Protein AF-A0AAV7JMU6-F1 (afdb_monomer_lite)

pLDDT: mean 72.04, std 20.94, range [24.73, 96.75]

Secondary structure (DSSP, 8-state):
---TT------HHHHHHHHHHHHHHHHHHHHHHHHTSTT--HHHHHHHHHHHHHHHHHH--HHHHHHHHHHHHHHHTT--HHHHHHHHHHH-TTHHHH-TT--HHHHHHHHHHHHHHHTTTS-SSSSSSS----------------------HHHHHHHHHHHHH---------HHHHHHHHHHHHHHHH---------

Organism: NCBI:txid111878

Foldseek 3Di:
DDDPPPPPPQDPVNVVVVVLVVQLVVLVVVLVVQCPDPPDDLQNNVVSLVSSLVSLVVSVDPVSVVVSVVSVVVCVVPRPVLVNLLVLCVQPVCVCVVDVPRDPVSNVVVVVVVCCVVCVVPDPPPPPPDDDDDDDDDDDDDDDDDDDDDDDPPVVVVVVVCVSRDPPPPDDPDVVNVVVVVVVVCCVVPVDPPDPDDD

Radius of gyration: 27.09 Å; chains: 1; bounding box: 57×36×99 Å

Sequence (199 aa):
MIDINLNMEVCELDWQELENICSCLKPIEMGISALCQRDANLLSAEGIFYFMFQKLEMVGSEFSLQLLQNLRQRFNERRQSNLINVMKYLLNPNSIREDPCIKRKEVQKTMKMILSQLYSQYGTEQFDSVILNSQETSEDIGDVEIRSSPILLADQLKRAIQNSTTHVRTPKEDIGFLSLIKEMALFEATGDKSQIFLL

Structure (mmCIF, N/CA/C/O backbone):
data_AF-A0AAV7JMU6-F1
#
_entry.id   AF-A0AAV7JMU6-F1
#
loop_
_atom_site.group_PDB
_atom_site.id
_atom_site.type_symbol
_atom_site.label_atom_id
_atom_site.label_alt_id
_atom_site.label_comp_id
_atom_site.label_asym_id
_atom_site.label_entity_id
_atom_site.label_seq_id
_atom_site.pdbx_PDB_ins_code
_atom_site.Cartn_x
_atom_site.Cartn_y
_atom_site.Cartn_z
_atom_site.occupancy
_atom_site.B_iso_or_equiv
_atom_site.auth_seq_id
_atom_site.auth_comp_id
_atom_site.auth_asym_id
_atom_site.auth_atom_id
_atom_site.pdbx_PDB_model_num
ATOM 1 N N . MET A 1 1 ? -5.170 -12.623 44.911 1.00 46.62 1 MET A N 1
ATOM 2 C CA . MET A 1 1 ? -6.168 -13.483 44.236 1.00 46.62 1 MET A CA 1
ATOM 3 C C . MET A 1 1 ? -6.753 -12.688 43.081 1.00 46.62 1 MET A C 1
ATOM 5 O O . MET A 1 1 ? -6.623 -11.472 43.104 1.00 46.62 1 MET A O 1
ATOM 9 N N . ILE A 1 2 ? -7.316 -13.354 42.075 1.00 56.66 2 ILE A N 1
ATOM 10 C CA . ILE A 1 2 ? -8.170 -12.716 41.064 1.00 56.66 2 ILE A CA 1
ATOM 11 C C . ILE A 1 2 ? -9.594 -13.116 41.440 1.00 56.66 2 ILE A C 1
ATOM 13 O O . ILE A 1 2 ? -9.837 -14.306 41.652 1.00 56.66 2 ILE A O 1
ATOM 17 N N . ASP A 1 3 ? -10.502 -12.154 41.577 1.00 60.12 3 ASP A N 1
ATOM 18 C CA . ASP A 1 3 ? -11.894 -12.442 41.921 1.00 60.12 3 ASP A CA 1
ATOM 19 C C . ASP A 1 3 ? -12.656 -12.945 40.695 1.00 60.12 3 ASP A C 1
ATOM 21 O O . ASP A 1 3 ? -12.947 -12.206 39.759 1.00 60.12 3 ASP A O 1
ATOM 25 N N . ILE A 1 4 ? -12.982 -14.238 40.719 1.00 69.81 4 ILE A N 1
ATOM 26 C CA . ILE A 1 4 ? -13.650 -14.962 39.624 1.00 69.81 4 ILE A CA 1
ATOM 27 C C . ILE A 1 4 ? -15.146 -14.577 39.520 1.00 69.81 4 ILE A C 1
ATOM 29 O O . ILE A 1 4 ? -15.791 -14.875 38.522 1.00 69.81 4 ILE A O 1
ATOM 33 N N . ASN A 1 5 ? -15.683 -13.872 40.525 1.00 61.34 5 ASN A N 1
ATOM 34 C CA . ASN A 1 5 ? -17.088 -13.456 40.629 1.00 61.34 5 ASN A CA 1
ATOM 35 C C . ASN A 1 5 ? -17.331 -11.953 40.360 1.00 61.34 5 ASN A C 1
ATOM 37 O O . ASN A 1 5 ? -18.399 -11.445 40.705 1.00 61.34 5 ASN A O 1
ATOM 41 N N . LEU A 1 6 ? -16.390 -11.219 39.749 1.00 62.38 6 LEU A N 1
ATOM 42 C CA . LEU A 1 6 ? -16.742 -9.921 39.160 1.00 62.38 6 LEU A CA 1
ATOM 43 C C . LEU A 1 6 ? -17.570 -10.151 37.887 1.00 62.38 6 LEU A C 1
ATOM 45 O O . LEU A 1 6 ? -17.023 -10.383 36.809 1.00 62.38 6 LEU A O 1
ATOM 49 N N . ASN A 1 7 ? -18.893 -10.033 38.011 1.00 63.25 7 ASN A N 1
ATOM 50 C CA . ASN A 1 7 ? -19.778 -9.841 36.865 1.00 63.25 7 ASN A CA 1
ATOM 51 C C . ASN A 1 7 ? -19.475 -8.472 36.235 1.00 63.25 7 ASN A C 1
ATOM 53 O O . ASN A 1 7 ? -20.062 -7.461 36.616 1.00 63.25 7 ASN A O 1
ATOM 57 N N . MET A 1 8 ? -18.540 -8.433 35.285 1.00 64.81 8 MET A N 1
ATOM 58 C CA . MET A 1 8 ? -18.380 -7.285 34.396 1.00 64.81 8 MET A CA 1
ATOM 59 C C . MET A 1 8 ? -19.524 -7.302 33.381 1.00 64.81 8 MET A C 1
ATOM 61 O O . MET A 1 8 ? -19.494 -8.053 32.406 1.00 64.81 8 MET A O 1
ATOM 65 N N . GLU A 1 9 ? -20.550 -6.494 33.638 1.00 74.25 9 GLU A N 1
ATOM 66 C CA . GLU A 1 9 ? -21.595 -6.199 32.661 1.00 74.25 9 GLU A CA 1
ATOM 67 C C . GLU A 1 9 ? -20.984 -5.343 31.543 1.00 74.25 9 GLU A C 1
ATOM 69 O O . GLU A 1 9 ? -20.727 -4.156 31.727 1.00 74.25 9 GLU A O 1
ATOM 74 N N . VAL A 1 10 ? -20.693 -5.979 30.403 1.00 72.81 10 VAL A N 1
ATOM 75 C CA . VAL A 1 10 ? -20.119 -5.328 29.216 1.00 72.81 10 VAL A CA 1
ATOM 76 C C . VAL A 1 10 ? -21.142 -4.347 28.647 1.00 72.81 10 VAL A C 1
ATOM 78 O O . VAL A 1 10 ? -22.247 -4.745 28.269 1.00 72.81 10 VAL A O 1
ATOM 81 N N . CYS A 1 11 ? -20.779 -3.071 28.606 1.00 83.50 11 CYS A N 1
ATOM 82 C CA . CYS A 1 11 ? -21.648 -1.971 28.221 1.00 83.50 11 CYS A CA 1
ATOM 83 C C . CYS A 1 11 ? -21.682 -1.790 26.693 1.00 83.50 11 CYS A C 1
ATOM 85 O O . CYS A 1 11 ? -20.773 -2.206 25.977 1.00 83.50 11 CYS A O 1
ATOM 87 N N . GLU A 1 12 ? -22.709 -1.108 26.180 1.00 83.56 12 GLU A N 1
ATOM 88 C CA . GLU A 1 12 ? -22.860 -0.807 24.744 1.00 83.56 12 GLU A CA 1
ATOM 89 C C . GLU A 1 12 ? -21.639 -0.059 24.169 1.00 83.56 12 GLU A C 1
ATOM 91 O O . GLU A 1 12 ? -21.251 -0.268 23.022 1.00 83.56 12 GLU A O 1
ATOM 96 N N . LEU A 1 13 ? -20.989 0.768 24.997 1.00 84.31 13 LEU A N 1
ATOM 97 C CA . LEU A 1 13 ? -19.742 1.467 24.670 1.00 84.31 13 LEU A CA 1
ATOM 98 C C . LEU A 1 13 ? -18.584 0.493 24.395 1.00 84.31 13 LEU A C 1
ATOM 100 O O . LEU A 1 13 ? -17.876 0.658 23.404 1.00 84.31 13 LEU A O 1
ATOM 104 N N . ASP A 1 14 ? -18.431 -0.547 25.218 1.00 85.69 14 ASP A N 1
ATOM 105 C CA . ASP A 1 14 ? -17.370 -1.551 25.074 1.00 85.69 14 ASP A CA 1
ATOM 106 C C . ASP A 1 14 ? -17.578 -2.381 23.793 1.00 85.69 14 ASP A C 1
ATOM 108 O O . ASP A 1 14 ? -16.630 -2.691 23.066 1.00 85.69 14 ASP A O 1
ATOM 112 N N . TRP A 1 15 ? -18.840 -2.700 23.472 1.00 89.19 15 TRP A N 1
ATOM 113 C CA . TRP A 1 15 ? -19.211 -3.350 22.211 1.00 89.19 15 TRP A CA 1
ATOM 114 C C . TRP A 1 15 ? -18.928 -2.460 20.998 1.00 89.19 15 TRP A C 1
ATOM 116 O O . TRP A 1 15 ? -18.419 -2.951 19.987 1.00 89.19 15 TRP A O 1
ATOM 126 N N . GLN A 1 16 ? -19.191 -1.156 21.100 1.00 87.62 16 GLN A N 1
ATOM 127 C CA . GLN A 1 16 ? -18.909 -0.204 20.030 1.00 87.62 16 GLN A CA 1
ATOM 128 C C . GLN A 1 16 ? -17.398 0.017 19.832 1.00 87.62 16 GLN A C 1
ATOM 130 O O . GLN A 1 16 ? -16.942 0.134 18.692 1.00 87.62 16 GLN A O 1
ATOM 135 N N . GLU A 1 17 ? -16.582 0.013 20.891 1.00 87.31 17 GLU A N 1
ATOM 136 C CA . GLU A 1 17 ? -15.117 -0.015 20.756 1.00 87.31 17 GLU A CA 1
ATOM 137 C C . GLU A 1 17 ? -14.630 -1.311 20.089 1.00 87.31 17 GLU A C 1
ATOM 139 O O . GLU A 1 17 ? -13.792 -1.262 19.183 1.00 87.31 17 GLU A O 1
ATOM 144 N N . LEU A 1 18 ? -15.198 -2.467 20.452 1.00 90.00 18 LEU A N 1
ATOM 145 C CA . LEU A 1 18 ? -14.855 -3.749 19.834 1.00 90.00 18 LEU A CA 1
ATOM 146 C C . LEU A 1 18 ? -15.213 -3.792 18.336 1.00 90.00 18 LEU A C 1
ATOM 148 O O . LEU A 1 18 ? -14.402 -4.250 17.528 1.00 90.00 18 LEU A O 1
ATOM 152 N N . GLU A 1 19 ? -16.381 -3.276 17.936 1.00 90.56 19 GLU A N 1
ATOM 153 C CA . GLU A 1 19 ? -16.770 -3.161 16.522 1.00 90.56 19 GLU A CA 1
ATOM 154 C C . GLU A 1 19 ? -15.834 -2.217 15.747 1.00 90.56 19 GLU A C 1
ATOM 156 O O . GLU A 1 19 ? -15.412 -2.536 14.627 1.00 90.56 19 GLU A O 1
ATOM 161 N N . ASN A 1 20 ? -15.430 -1.097 16.355 1.00 89.69 20 ASN A N 1
ATOM 162 C CA . ASN A 1 20 ? -14.431 -0.189 15.789 1.00 89.69 20 ASN A CA 1
ATOM 163 C C . ASN A 1 20 ? -13.076 -0.890 15.578 1.00 89.69 20 ASN A C 1
ATOM 165 O O . ASN A 1 20 ? -12.482 -0.765 14.503 1.00 89.69 20 ASN A O 1
ATOM 169 N N . ILE A 1 21 ? -12.595 -1.666 16.555 1.00 93.00 21 ILE A N 1
ATOM 170 C CA . ILE A 1 21 ? -11.344 -2.436 16.448 1.00 93.00 21 ILE A CA 1
ATOM 171 C C . ILE A 1 21 ? -11.449 -3.491 15.336 1.00 93.00 21 ILE A C 1
ATOM 173 O O . ILE A 1 21 ? -10.574 -3.553 14.468 1.00 93.00 21 ILE A O 1
ATOM 177 N N . CYS A 1 22 ? -12.533 -4.271 15.289 1.00 93.50 22 CYS A N 1
ATOM 178 C CA . CYS A 1 22 ? -12.791 -5.238 14.216 1.00 93.50 22 CYS A CA 1
ATOM 179 C C . CYS A 1 22 ? -12.802 -4.575 12.826 1.00 93.50 22 CYS A C 1
ATOM 181 O O . CYS A 1 22 ? -12.182 -5.084 11.886 1.00 93.50 22 CYS A O 1
ATOM 183 N N . SER A 1 23 ? -13.430 -3.403 12.711 1.00 92.81 23 SER A N 1
ATOM 184 C CA . SER A 1 23 ? -13.483 -2.605 11.479 1.00 92.81 23 SER A CA 1
ATOM 185 C C . SER A 1 23 ? -12.107 -2.086 11.043 1.00 92.81 23 SER A C 1
ATOM 187 O O . SER A 1 23 ? -11.824 -2.031 9.846 1.00 92.81 23 SER A O 1
ATOM 189 N N . CYS A 1 24 ? -11.215 -1.771 11.990 1.00 94.38 24 CYS A N 1
ATOM 190 C CA . CYS A 1 24 ? -9.824 -1.397 11.709 1.00 94.38 24 CYS A CA 1
ATOM 191 C C . CYS A 1 24 ? -8.959 -2.588 11.275 1.00 94.38 24 CYS A C 1
ATOM 193 O O . CYS A 1 24 ? -8.096 -2.448 10.407 1.00 94.38 24 CYS A O 1
ATOM 195 N N . LEU A 1 25 ? -9.174 -3.764 11.870 1.00 94.81 25 LEU A N 1
ATOM 196 C CA . LEU A 1 25 ? -8.372 -4.957 11.594 1.00 94.81 25 LEU A CA 1
ATOM 197 C C . LEU A 1 25 ? -8.726 -5.613 10.251 1.00 94.81 25 LEU A C 1
ATOM 199 O O . LEU A 1 25 ? -7.830 -6.126 9.581 1.00 94.81 25 LEU A O 1
ATOM 203 N N . LYS A 1 26 ? -9.987 -5.549 9.799 1.00 94.50 26 LYS A N 1
ATOM 204 C CA . LYS A 1 26 ? -10.418 -6.173 8.534 1.00 94.50 26 LYS A CA 1
ATOM 205 C C . LYS A 1 26 ? -9.638 -5.718 7.278 1.00 94.50 26 LYS A C 1
ATOM 207 O O . LYS A 1 26 ? -9.198 -6.591 6.527 1.00 94.50 26 LYS A O 1
ATOM 212 N N . PRO A 1 27 ? -9.396 -4.415 7.009 1.00 94.50 27 PRO A N 1
ATOM 213 C CA . PRO A 1 27 ? -8.568 -4.009 5.869 1.00 94.50 27 PRO A CA 1
ATOM 214 C C . PRO A 1 27 ? -7.095 -4.416 6.020 1.00 94.50 27 PRO A C 1
ATOM 216 O O . PRO A 1 27 ? -6.431 -4.638 5.008 1.00 94.50 27 PRO A O 1
ATOM 219 N N . ILE A 1 28 ? -6.590 -4.556 7.251 1.00 94.81 28 ILE A N 1
ATOM 220 C CA . ILE A 1 28 ? -5.214 -4.995 7.530 1.00 94.81 28 ILE A CA 1
ATOM 221 C C . ILE A 1 28 ? -5.062 -6.498 7.261 1.00 94.81 28 ILE A C 1
ATOM 223 O O . ILE A 1 28 ? -4.121 -6.896 6.583 1.00 94.81 28 ILE A O 1
ATOM 227 N N . GLU A 1 29 ? -6.011 -7.327 7.704 1.00 96.25 29 GLU A N 1
ATOM 228 C CA . GLU A 1 29 ? -6.091 -8.757 7.368 1.00 96.25 29 GLU A CA 1
ATOM 229 C C . GLU A 1 29 ? -6.085 -8.968 5.846 1.00 96.25 29 GLU A C 1
ATOM 231 O O . GLU A 1 29 ? -5.298 -9.764 5.328 1.00 96.25 29 GLU A O 1
ATOM 236 N N . MET A 1 30 ? -6.912 -8.211 5.114 1.00 94.56 30 MET A N 1
ATOM 237 C CA . MET A 1 30 ? -6.964 -8.259 3.649 1.00 94.56 30 MET A CA 1
ATOM 238 C C . MET A 1 30 ? -5.649 -7.804 3.003 1.00 94.56 30 MET A C 1
ATOM 240 O O . MET A 1 30 ? -5.174 -8.445 2.067 1.00 94.56 30 MET A O 1
ATOM 244 N N . GLY A 1 31 ? -5.042 -6.723 3.503 1.00 95.38 31 GLY A N 1
ATOM 245 C CA . GLY A 1 31 ? -3.779 -6.202 2.983 1.00 95.38 31 GLY A CA 1
ATOM 246 C C . GLY A 1 31 ? -2.600 -7.146 3.221 1.00 95.38 31 GLY A C 1
ATOM 247 O O . GLY A 1 31 ? -1.846 -7.424 2.293 1.00 95.38 31 GLY A O 1
ATOM 248 N N . ILE A 1 32 ? -2.477 -7.720 4.421 1.00 95.38 32 ILE A N 1
ATOM 249 C CA . ILE A 1 32 ? -1.477 -8.754 4.728 1.00 95.38 32 ILE A CA 1
ATOM 250 C C . ILE A 1 32 ? -1.710 -9.988 3.848 1.00 95.38 32 ILE A C 1
ATOM 252 O O . ILE A 1 32 ? -0.771 -10.477 3.225 1.00 95.38 32 ILE A O 1
ATOM 256 N N . SER A 1 33 ? -2.960 -10.443 3.715 1.00 95.69 33 SER A N 1
ATOM 257 C CA . SER A 1 33 ? -3.308 -11.586 2.858 1.00 95.69 33 SER A CA 1
ATOM 258 C C . SER A 1 33 ? -2.922 -11.364 1.394 1.00 95.69 33 SER A C 1
ATOM 260 O O . SER A 1 33 ? -2.503 -12.311 0.735 1.00 95.69 33 SER A O 1
ATOM 262 N N . ALA A 1 34 ? -3.025 -10.131 0.886 1.00 94.81 34 ALA A N 1
ATOM 263 C CA . ALA A 1 34 ? -2.581 -9.763 -0.457 1.00 94.81 34 ALA A CA 1
ATOM 264 C C . ALA A 1 34 ? -1.047 -9.645 -0.569 1.00 94.81 34 ALA A C 1
ATOM 266 O O . ALA A 1 34 ? -0.474 -10.105 -1.553 1.00 94.81 34 ALA A O 1
ATOM 267 N N . LEU A 1 35 ? -0.365 -9.095 0.443 1.00 94.56 35 LEU A N 1
ATOM 268 C CA . LEU A 1 35 ? 1.105 -9.015 0.501 1.00 94.56 35 LEU A CA 1
ATOM 269 C C . LEU A 1 35 ? 1.778 -10.395 0.607 1.00 94.56 35 LEU A C 1
ATOM 271 O O . LEU A 1 35 ? 2.912 -10.554 0.165 1.00 94.56 35 LEU A O 1
ATOM 275 N N . CYS A 1 36 ? 1.089 -11.390 1.170 1.00 94.88 36 CYS A N 1
ATOM 276 C CA . CYS A 1 36 ? 1.557 -12.774 1.263 1.00 94.88 36 CYS A CA 1
ATOM 277 C C . CYS A 1 36 ? 1.285 -13.621 0.002 1.00 94.88 36 CYS A C 1
ATOM 279 O O . CYS A 1 36 ? 1.617 -14.808 -0.008 1.00 94.88 36 CYS A O 1
ATOM 281 N N . GLN A 1 37 ? 0.692 -13.060 -1.058 1.00 94.44 37 GLN A N 1
ATOM 282 C CA . GLN A 1 37 ? 0.495 -13.780 -2.322 1.00 94.44 37 GLN A CA 1
ATOM 283 C C . GLN A 1 37 ? 1.812 -13.923 -3.091 1.00 94.44 37 GLN A C 1
ATOM 285 O O . GLN A 1 37 ? 2.652 -13.027 -3.091 1.00 94.44 37 GLN A O 1
ATOM 290 N N . ARG A 1 38 ? 1.969 -15.042 -3.809 1.00 92.69 38 ARG A N 1
ATOM 291 C CA . ARG A 1 38 ? 3.169 -15.343 -4.612 1.00 92.69 38 ARG A CA 1
ATOM 292 C C . ARG A 1 38 ? 3.491 -14.261 -5.650 1.00 92.69 38 ARG A C 1
ATOM 294 O O . ARG A 1 38 ? 4.662 -14.032 -5.937 1.00 92.69 38 ARG A O 1
ATOM 301 N N . ASP A 1 39 ? 2.460 -13.613 -6.182 1.00 89.81 39 ASP A N 1
ATOM 302 C CA . ASP A 1 39 ? 2.566 -12.642 -7.274 1.00 89.81 39 ASP A CA 1
ATOM 303 C C . ASP A 1 39 ? 2.689 -11.187 -6.768 1.00 89.81 39 ASP A C 1
ATOM 305 O O . ASP A 1 39 ? 2.743 -10.240 -7.560 1.00 89.81 39 ASP A O 1
ATOM 309 N N . ALA A 1 40 ? 2.761 -10.994 -5.442 1.00 89.88 40 ALA A N 1
ATOM 310 C CA . ALA A 1 40 ? 2.948 -9.691 -4.819 1.00 89.88 40 ALA A CA 1
ATOM 311 C C . ALA A 1 40 ? 4.351 -9.136 -5.122 1.00 89.88 40 ALA A C 1
ATOM 313 O O . ALA A 1 40 ? 5.370 -9.614 -4.626 1.00 89.88 40 ALA A O 1
ATOM 314 N N . ASN A 1 41 ? 4.394 -8.078 -5.927 1.00 90.81 41 ASN A N 1
ATOM 315 C CA . ASN A 1 41 ? 5.601 -7.332 -6.268 1.00 90.81 41 ASN A CA 1
ATOM 316 C C . ASN A 1 41 ? 5.626 -5.958 -5.572 1.00 90.81 41 ASN A C 1
ATOM 318 O O . ASN A 1 41 ? 4.671 -5.551 -4.908 1.00 90.81 41 ASN A O 1
ATOM 322 N N . LEU A 1 42 ? 6.724 -5.214 -5.732 1.00 89.94 42 LEU A N 1
ATOM 323 C CA . LEU A 1 42 ? 6.935 -3.936 -5.044 1.00 89.94 42 LEU A CA 1
ATOM 324 C C . LEU A 1 42 ? 5.901 -2.849 -5.416 1.00 89.94 42 LEU A C 1
ATOM 326 O O . LEU A 1 42 ? 5.570 -2.020 -4.570 1.00 89.94 42 LEU A O 1
ATOM 330 N N . LEU A 1 43 ? 5.360 -2.864 -6.641 1.00 88.88 43 LEU A N 1
ATOM 331 C CA . LEU A 1 43 ? 4.330 -1.913 -7.080 1.00 88.88 43 LEU A CA 1
ATOM 332 C C . LEU A 1 43 ? 2.942 -2.300 -6.553 1.00 88.88 43 LEU A C 1
ATOM 334 O O . LEU A 1 43 ? 2.225 -1.444 -6.036 1.00 88.88 43 LEU A O 1
ATOM 338 N N . SER A 1 44 ? 2.576 -3.586 -6.606 1.00 91.50 44 SER A N 1
ATOM 339 C CA . SER A 1 44 ? 1.318 -4.051 -6.004 1.00 91.50 44 SER A CA 1
ATOM 340 C C . SER A 1 44 ? 1.323 -3.866 -4.485 1.00 91.50 44 SER A C 1
ATOM 342 O O . SER A 1 44 ? 0.310 -3.463 -3.922 1.00 91.50 44 SER A O 1
ATOM 344 N N . ALA A 1 45 ? 2.467 -4.076 -3.825 1.00 92.94 45 ALA A N 1
ATOM 345 C CA . ALA A 1 45 ? 2.637 -3.787 -2.405 1.00 92.94 45 ALA A CA 1
ATOM 346 C C . ALA A 1 45 ? 2.388 -2.303 -2.091 1.00 92.94 45 ALA A C 1
ATOM 348 O O . ALA A 1 45 ? 1.674 -2.002 -1.136 1.00 92.94 45 ALA A O 1
ATOM 349 N N . GLU A 1 46 ? 2.902 -1.376 -2.911 1.00 91.69 46 GLU A N 1
ATOM 350 C CA . GLU A 1 46 ? 2.627 0.058 -2.752 1.00 91.69 46 GLU A CA 1
ATOM 351 C C . GLU A 1 46 ? 1.114 0.353 -2.811 1.00 91.69 46 GLU A C 1
ATOM 353 O O . GLU A 1 46 ? 0.579 1.016 -1.920 1.00 91.69 46 GLU A O 1
ATOM 358 N N . GLY A 1 47 ? 0.405 -0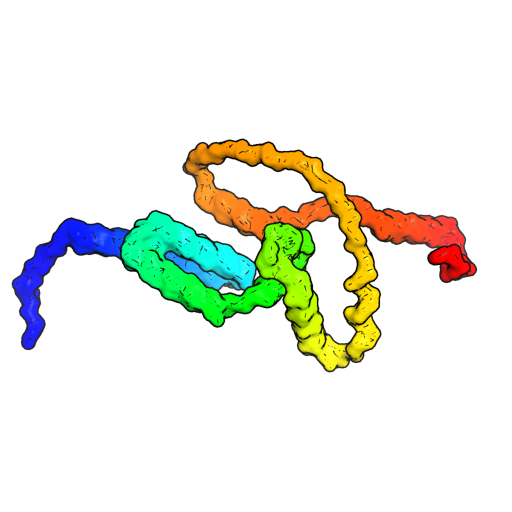.216 -3.793 1.00 91.62 47 GLY A N 1
ATOM 359 C CA . GLY A 1 47 ? -1.055 -0.105 -3.907 1.00 91.62 47 GLY A CA 1
ATOM 360 C C . GLY A 1 47 ? -1.820 -0.706 -2.718 1.00 91.62 47 GLY A C 1
ATOM 361 O O . GLY A 1 47 ? -2.786 -0.108 -2.245 1.00 91.62 47 GLY A O 1
ATOM 362 N N . ILE A 1 48 ? -1.369 -1.846 -2.185 1.00 95.12 48 ILE A N 1
ATOM 363 C CA . ILE A 1 48 ? -1.975 -2.494 -1.010 1.00 95.12 48 ILE A CA 1
ATOM 364 C C . ILE A 1 48 ? -1.799 -1.636 0.255 1.00 95.12 48 ILE A C 1
ATOM 366 O O . ILE A 1 48 ? -2.741 -1.502 1.039 1.00 95.12 48 ILE A O 1
ATOM 370 N N . PHE A 1 49 ? -0.639 -0.995 0.445 1.00 95.19 49 PHE A N 1
ATOM 371 C CA . PHE A 1 49 ? -0.449 -0.040 1.542 1.00 95.19 49 PHE A CA 1
ATOM 372 C C . PHE A 1 49 ? -1.348 1.192 1.393 1.00 95.19 49 PHE A C 1
ATOM 374 O O . PHE A 1 49 ? -2.002 1.570 2.365 1.00 95.19 49 PHE A O 1
ATOM 381 N N . TYR A 1 50 ? -1.474 1.768 0.190 1.00 94.31 50 TYR A N 1
ATOM 382 C CA . TYR A 1 50 ? -2.419 2.866 -0.048 1.00 94.31 50 TYR A CA 1
ATOM 383 C C . TYR A 1 50 ? -3.878 2.467 0.224 1.00 94.31 50 TYR A C 1
ATOM 385 O O . TYR A 1 50 ? -4.597 3.239 0.858 1.00 94.31 50 TYR A O 1
ATOM 393 N N . PHE A 1 51 ? -4.302 1.256 -0.157 1.00 95.12 51 PHE A N 1
ATOM 394 C CA . PHE A 1 51 ? -5.623 0.716 0.190 1.00 95.12 51 PHE A CA 1
ATOM 395 C C . PHE A 1 51 ? -5.830 0.623 1.711 1.00 95.12 51 PHE A C 1
ATOM 397 O O . PHE A 1 51 ? -6.844 1.107 2.218 1.00 95.12 51 PHE A O 1
ATOM 404 N N . MET A 1 52 ? -4.870 0.055 2.454 1.00 96.00 52 MET A N 1
ATOM 405 C CA . MET A 1 52 ? -4.953 -0.025 3.920 1.00 96.00 52 MET A CA 1
ATOM 406 C C . MET A 1 52 ? -5.030 1.365 4.561 1.00 96.00 52 MET A C 1
ATOM 408 O O . MET A 1 52 ? -5.843 1.568 5.462 1.00 96.00 52 MET A O 1
ATOM 412 N N . PHE A 1 53 ? -4.246 2.335 4.073 1.00 95.94 53 PHE A N 1
ATOM 413 C CA . PHE A 1 53 ? -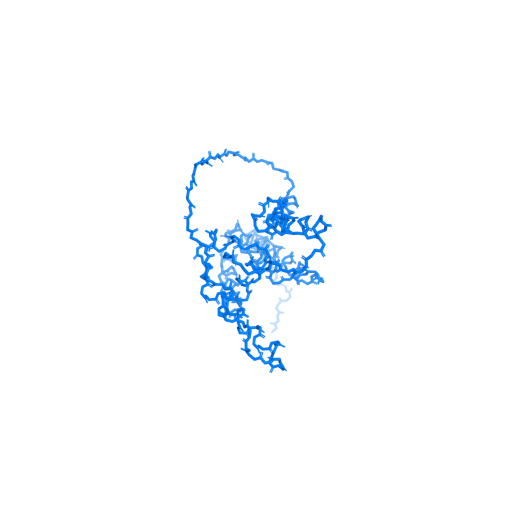4.311 3.712 4.562 1.00 95.94 53 PHE A CA 1
ATOM 414 C C . PHE A 1 53 ? -5.696 4.319 4.351 1.00 95.94 53 PHE A C 1
ATOM 416 O O . PHE A 1 53 ? -6.299 4.783 5.313 1.00 95.94 53 PHE A O 1
ATOM 423 N N . GLN A 1 54 ? -6.231 4.238 3.129 1.00 95.56 54 GLN A N 1
ATOM 424 C CA . GLN A 1 54 ? -7.551 4.777 2.801 1.00 95.56 54 GLN A CA 1
ATOM 425 C C . GLN A 1 54 ? -8.662 4.147 3.651 1.00 95.56 54 GLN A C 1
ATOM 427 O O . GLN A 1 54 ? -9.604 4.833 4.034 1.00 95.56 54 GLN A O 1
ATOM 432 N N . LYS A 1 55 ? -8.570 2.849 3.971 1.00 94.44 55 LYS A N 1
ATOM 433 C CA . LYS A 1 55 ? -9.586 2.169 4.788 1.00 94.44 55 LYS A CA 1
ATOM 434 C C . LYS A 1 55 ? -9.497 2.493 6.275 1.00 94.44 55 LYS A C 1
ATOM 436 O O . LYS A 1 55 ? -10.543 2.683 6.882 1.00 94.44 55 LYS A O 1
ATOM 441 N N . LEU A 1 56 ? -8.301 2.642 6.845 1.00 94.50 56 LEU A N 1
ATOM 442 C CA . LEU A 1 56 ? -8.156 3.140 8.219 1.00 94.50 56 LEU A CA 1
ATOM 443 C C . LEU A 1 56 ? -8.605 4.608 8.340 1.00 94.50 56 LEU A C 1
ATOM 445 O O . LEU A 1 56 ? -9.243 4.977 9.322 1.00 94.50 56 LEU A O 1
ATOM 449 N N . GLU A 1 57 ? -8.339 5.420 7.316 1.00 94.56 57 GLU A N 1
ATOM 450 C CA . GLU A 1 57 ? -8.776 6.819 7.212 1.00 94.56 57 GLU A CA 1
ATOM 451 C C . GLU A 1 57 ? -10.310 6.934 7.094 1.00 94.56 57 GLU A C 1
ATOM 453 O O . GLU A 1 57 ? -10.910 7.782 7.745 1.00 94.56 57 GLU A O 1
ATOM 458 N N . MET A 1 58 ? -10.964 6.020 6.361 1.00 93.62 58 MET A N 1
ATOM 459 C CA . MET A 1 58 ? -12.432 5.930 6.271 1.00 93.62 58 MET A CA 1
ATOM 460 C C . MET A 1 58 ? -13.134 5.490 7.567 1.00 93.62 58 MET A C 1
ATOM 462 O O . MET A 1 58 ? -14.309 5.809 7.725 1.00 93.62 58 MET A O 1
ATOM 466 N N . VAL A 1 59 ? -12.475 4.738 8.461 1.00 92.00 59 VAL A N 1
ATOM 467 C CA . VAL A 1 59 ? -13.076 4.333 9.753 1.00 92.00 59 VAL A CA 1
ATOM 468 C C . VAL A 1 59 ? -13.110 5.507 10.740 1.00 92.00 59 VAL A C 1
ATOM 470 O O . VAL A 1 59 ? -14.053 5.619 11.514 1.00 92.00 59 VAL A O 1
ATOM 473 N N . GLY A 1 60 ? -12.115 6.400 10.694 1.00 90.00 60 GLY A N 1
ATOM 474 C CA . GLY A 1 60 ? -12.109 7.671 11.429 1.00 90.00 60 GLY A CA 1
ATOM 475 C C . GLY A 1 60 ? -12.115 7.599 12.965 1.00 90.00 60 GLY A C 1
ATOM 476 O O . GLY A 1 60 ? -12.205 8.646 13.602 1.00 90.00 60 GLY A O 1
ATOM 477 N N . SER A 1 61 ? -12.020 6.412 13.573 1.00 91.38 61 SER A N 1
ATOM 478 C CA . SER A 1 61 ? -11.937 6.259 15.031 1.00 91.38 61 SER A CA 1
ATOM 479 C C . SER A 1 61 ? -10.541 6.625 15.540 1.00 91.38 61 SER A C 1
ATOM 481 O O . SER A 1 61 ? -9.563 6.567 14.793 1.00 91.38 61 SER A O 1
ATOM 483 N N . GLU A 1 62 ? -10.404 6.977 16.823 1.00 91.88 62 GLU A N 1
ATOM 484 C CA . GLU A 1 62 ? -9.087 7.333 17.374 1.00 91.88 62 GLU A CA 1
ATOM 485 C C . GLU A 1 62 ? -8.070 6.195 17.173 1.00 91.88 62 GLU A C 1
ATOM 487 O O . GLU A 1 62 ? -6.958 6.428 16.697 1.00 91.88 62 GLU A O 1
ATOM 492 N N . PHE A 1 63 ? -8.486 4.950 17.423 1.00 90.81 63 PHE A N 1
ATOM 493 C CA . PHE A 1 63 ? -7.670 3.766 17.162 1.00 90.81 63 PHE A CA 1
ATOM 494 C C . PHE A 1 63 ? -7.288 3.628 15.678 1.00 90.81 63 PHE A C 1
ATOM 496 O O . PHE A 1 63 ? -6.125 3.347 15.378 1.00 90.81 63 PHE A O 1
ATOM 503 N N . SER A 1 64 ? -8.212 3.874 14.736 1.00 94.56 64 SER A N 1
ATOM 504 C CA . SER A 1 64 ? -7.906 3.788 13.300 1.00 94.56 64 SER A CA 1
ATOM 505 C C . SER A 1 64 ? -6.893 4.848 12.867 1.00 94.56 64 SER A C 1
ATOM 507 O O . SER A 1 64 ? -5.988 4.542 12.089 1.00 94.56 64 SER A O 1
ATOM 509 N N . LEU A 1 65 ? -6.992 6.065 13.410 1.00 95.25 65 LEU A N 1
ATOM 510 C CA . LEU A 1 65 ? -6.108 7.190 13.105 1.00 95.25 65 LEU A CA 1
ATOM 511 C C . LEU A 1 65 ? -4.716 7.023 13.735 1.00 95.25 65 LEU A C 1
ATOM 513 O O . LEU A 1 65 ? -3.711 7.215 13.046 1.00 95.25 65 LEU A O 1
ATOM 517 N N . GLN A 1 66 ? -4.630 6.583 14.996 1.00 95.44 66 GLN A N 1
ATOM 518 C CA . GLN A 1 66 ? -3.353 6.239 15.634 1.00 95.44 66 GLN A CA 1
ATOM 519 C C . GLN A 1 66 ? -2.643 5.097 14.880 1.00 95.44 66 GLN A C 1
ATOM 521 O O . GLN A 1 66 ? -1.436 5.169 14.614 1.00 95.44 66 GLN A O 1
ATOM 526 N N . LEU A 1 67 ? -3.385 4.057 14.482 1.00 94.81 67 LEU A N 1
ATOM 527 C CA . LEU A 1 67 ? -2.864 2.916 13.726 1.00 94.81 67 LEU A CA 1
ATOM 528 C C . LEU A 1 67 ? -2.428 3.321 12.309 1.00 94.81 67 LEU A C 1
ATOM 530 O O . LEU A 1 67 ? -1.344 2.937 11.866 1.00 94.81 67 LEU A O 1
ATOM 534 N N . LEU A 1 68 ? -3.213 4.164 11.630 1.00 96.12 68 LEU A N 1
ATOM 535 C CA . LEU A 1 68 ? -2.884 4.774 10.339 1.00 96.12 68 LEU A CA 1
ATOM 536 C C . LEU A 1 68 ? -1.580 5.573 10.401 1.00 96.12 68 LEU A C 1
ATOM 538 O O . LEU A 1 68 ? -0.717 5.392 9.542 1.00 96.12 68 LEU A O 1
ATOM 542 N N . GLN A 1 69 ? -1.418 6.440 11.403 1.00 96.75 69 GLN A N 1
ATOM 543 C CA . GLN A 1 69 ? -0.221 7.266 11.568 1.00 96.75 69 GLN A CA 1
ATOM 544 C C . GLN A 1 69 ? 1.029 6.395 11.754 1.00 96.75 69 GLN A C 1
ATOM 546 O O . GLN A 1 69 ? 2.013 6.561 11.027 1.00 96.75 69 GLN A O 1
ATOM 551 N N . ASN A 1 70 ? 0.964 5.419 12.664 1.00 96.00 70 ASN A N 1
ATOM 552 C CA . ASN A 1 70 ? 2.058 4.482 12.916 1.00 96.00 70 ASN A CA 1
ATOM 553 C C . ASN A 1 70 ? 2.396 3.646 11.671 1.00 96.00 70 ASN A C 1
ATOM 555 O O . ASN A 1 70 ? 3.567 3.537 11.301 1.00 96.00 70 ASN A O 1
ATOM 559 N N . LEU A 1 71 ? 1.393 3.095 10.979 1.00 95.12 71 LEU A N 1
ATOM 560 C CA . LEU A 1 71 ? 1.601 2.290 9.773 1.00 95.12 71 LEU A CA 1
ATOM 561 C C . LEU A 1 71 ? 2.186 3.131 8.626 1.00 95.12 71 LEU A C 1
ATOM 563 O O . LEU A 1 71 ? 3.116 2.684 7.956 1.00 95.12 71 LEU A O 1
ATOM 567 N N . ARG A 1 72 ? 1.701 4.366 8.429 1.00 95.62 72 ARG A N 1
ATOM 568 C CA . ARG A 1 72 ? 2.181 5.295 7.390 1.00 95.62 72 ARG A CA 1
ATOM 569 C C . ARG A 1 72 ? 3.620 5.747 7.655 1.00 95.62 72 ARG A C 1
ATOM 571 O O . ARG A 1 72 ? 4.419 5.780 6.719 1.00 95.62 72 ARG A O 1
ATOM 578 N N . GLN A 1 73 ? 3.990 6.005 8.913 1.00 96.19 73 GLN A N 1
ATOM 579 C CA . GLN A 1 73 ? 5.387 6.231 9.303 1.00 96.19 73 GLN A CA 1
ATOM 580 C C . GLN A 1 73 ? 6.248 4.993 9.002 1.00 96.19 73 GLN A C 1
ATOM 582 O O . GLN A 1 73 ? 7.229 5.087 8.265 1.00 96.19 73 GLN A O 1
ATOM 587 N N . ARG A 1 74 ? 5.856 3.818 9.512 1.00 95.69 74 ARG A N 1
ATOM 588 C CA . ARG A 1 74 ? 6.593 2.551 9.352 1.00 95.69 74 ARG A CA 1
ATOM 589 C C . ARG A 1 74 ? 6.716 2.067 7.904 1.00 95.69 74 ARG A C 1
ATOM 591 O O . ARG A 1 74 ? 7.622 1.285 7.606 1.00 95.69 74 ARG A O 1
ATOM 598 N N . PHE A 1 75 ? 5.821 2.512 7.028 1.00 94.25 75 PHE A N 1
ATOM 599 C CA . PHE A 1 75 ? 5.903 2.355 5.581 1.00 94.25 75 PHE A CA 1
ATOM 600 C C . PHE A 1 75 ? 6.925 3.326 4.982 1.00 94.25 75 PHE A C 1
ATOM 602 O O . PHE A 1 75 ? 7.870 2.878 4.338 1.00 94.25 75 PHE A O 1
ATOM 609 N N . ASN A 1 76 ? 6.810 4.630 5.256 1.00 91.81 76 ASN A N 1
ATOM 610 C CA . ASN A 1 76 ? 7.738 5.647 4.745 1.00 91.81 76 ASN A CA 1
ATOM 611 C C . ASN A 1 76 ? 9.199 5.400 5.169 1.00 91.81 76 ASN A C 1
ATOM 613 O O . ASN A 1 76 ? 10.096 5.578 4.353 1.00 91.81 76 ASN A O 1
ATOM 617 N N . GLU A 1 77 ? 9.438 4.917 6.393 1.00 93.31 77 GLU A N 1
ATOM 618 C CA . GLU A 1 77 ? 10.766 4.506 6.888 1.00 93.31 77 GLU A CA 1
ATOM 619 C C . GLU A 1 77 ? 11.416 3.378 6.064 1.00 93.31 77 GLU A C 1
ATOM 621 O O . GLU A 1 77 ? 12.640 3.276 6.017 1.00 93.31 77 GLU A O 1
ATOM 626 N N . ARG A 1 78 ? 10.612 2.503 5.442 1.00 92.12 78 ARG A N 1
ATOM 627 C CA . ARG A 1 78 ? 11.080 1.304 4.719 1.00 92.12 78 ARG A CA 1
ATOM 628 C C . ARG A 1 78 ? 10.902 1.391 3.200 1.00 92.12 78 ARG A C 1
ATOM 630 O O . ARG A 1 78 ? 11.452 0.568 2.470 1.00 92.12 78 ARG A O 1
ATOM 637 N N . ARG A 1 79 ? 10.130 2.364 2.711 1.00 90.38 79 ARG A N 1
ATOM 638 C CA . ARG A 1 79 ? 9.781 2.534 1.298 1.00 90.38 79 ARG A CA 1
ATOM 639 C C . ARG A 1 79 ? 11.005 2.950 0.483 1.00 90.38 79 ARG A C 1
ATOM 641 O O . ARG A 1 79 ? 11.430 4.102 0.516 1.00 90.38 79 ARG A O 1
ATOM 648 N N . GLN A 1 80 ? 11.518 2.030 -0.333 1.00 87.62 80 GLN A N 1
ATOM 649 C CA . GLN A 1 80 ? 12.576 2.302 -1.311 1.00 87.62 80 GLN A CA 1
ATOM 650 C C . GLN A 1 80 ? 12.030 3.097 -2.512 1.00 87.62 80 GLN A C 1
ATOM 652 O O . GLN A 1 80 ? 11.918 2.582 -3.624 1.00 87.62 80 GLN A O 1
ATOM 657 N N . SER A 1 81 ? 11.686 4.368 -2.283 1.00 85.31 81 SER A N 1
ATOM 658 C CA . SER A 1 81 ? 11.098 5.288 -3.269 1.00 85.31 81 SER A CA 1
ATOM 659 C C . SER A 1 81 ? 11.855 5.310 -4.599 1.00 85.31 81 SER A C 1
ATOM 661 O O . SER A 1 81 ? 11.239 5.233 -5.655 1.00 85.31 81 SER A O 1
ATOM 663 N N . ASN A 1 82 ? 13.188 5.329 -4.558 1.00 86.69 82 ASN A N 1
ATOM 664 C CA . ASN A 1 82 ? 14.039 5.306 -5.748 1.00 86.69 82 ASN A CA 1
ATOM 665 C C . ASN A 1 82 ? 13.834 4.047 -6.611 1.00 86.69 82 ASN A C 1
ATOM 667 O O . ASN A 1 82 ? 13.758 4.153 -7.833 1.00 86.69 82 ASN A O 1
ATOM 671 N N . LEU A 1 83 ? 13.715 2.866 -5.993 1.00 87.38 83 LEU A N 1
ATOM 672 C CA . LEU A 1 83 ? 13.502 1.604 -6.711 1.00 87.38 83 LEU A CA 1
ATOM 673 C C . LEU A 1 83 ? 12.074 1.516 -7.263 1.00 87.38 83 LEU A C 1
ATOM 675 O O . LEU A 1 83 ? 11.888 1.140 -8.417 1.00 87.38 83 LEU A O 1
ATOM 679 N N . ILE A 1 84 ? 11.080 1.943 -6.477 1.00 88.56 84 ILE A N 1
ATOM 680 C CA . ILE A 1 84 ? 9.682 2.064 -6.919 1.00 88.56 84 ILE A CA 1
ATOM 681 C C . ILE A 1 84 ? 9.584 2.982 -8.142 1.00 88.56 84 ILE A C 1
ATOM 683 O O . ILE A 1 84 ? 8.969 2.616 -9.138 1.00 88.56 84 ILE A O 1
ATOM 687 N N . ASN A 1 85 ? 10.232 4.145 -8.097 1.00 87.38 85 ASN A N 1
ATOM 688 C CA . ASN A 1 85 ? 10.231 5.118 -9.186 1.00 87.38 85 ASN A CA 1
ATOM 689 C C . ASN A 1 85 ? 10.893 4.564 -10.464 1.00 87.38 85 ASN A C 1
ATOM 691 O O . ASN A 1 85 ? 10.406 4.833 -11.562 1.00 87.38 85 ASN A O 1
ATOM 695 N N . VAL A 1 86 ? 11.954 3.753 -10.340 1.00 88.44 86 VAL A N 1
ATOM 696 C CA . VAL A 1 86 ? 12.531 3.003 -11.473 1.00 88.44 86 VAL A CA 1
ATOM 697 C C . VAL A 1 86 ? 11.537 1.969 -12.008 1.00 88.44 86 VAL A C 1
ATOM 699 O O . VAL A 1 86 ? 11.317 1.925 -13.214 1.00 88.44 86 VAL A O 1
ATOM 702 N N . MET A 1 87 ? 10.887 1.180 -11.148 1.00 87.44 87 MET A N 1
ATOM 703 C CA . MET A 1 87 ? 9.900 0.183 -11.586 1.00 87.44 87 MET A CA 1
ATOM 704 C C . MET A 1 87 ? 8.676 0.817 -12.268 1.00 87.44 87 MET A C 1
ATOM 706 O O . MET A 1 87 ? 8.225 0.292 -13.283 1.00 87.44 87 MET A O 1
ATOM 710 N N . LYS A 1 88 ? 8.180 1.964 -11.781 1.00 87.19 88 LYS A N 1
ATOM 711 C CA . LYS A 1 88 ? 7.111 2.733 -12.445 1.00 87.19 88 LYS A CA 1
ATOM 712 C C . LYS A 1 88 ? 7.537 3.211 -13.833 1.00 87.19 88 LYS A C 1
ATOM 714 O O . LYS A 1 88 ? 6.816 2.969 -14.793 1.00 87.19 88 LYS A O 1
ATOM 719 N N . TYR A 1 89 ? 8.729 3.799 -13.955 1.00 86.25 89 TYR A N 1
ATOM 720 C CA . TYR A 1 89 ? 9.266 4.259 -15.241 1.00 86.25 89 TYR A CA 1
ATOM 721 C C . TYR A 1 89 ? 9.486 3.119 -16.251 1.00 86.25 89 TYR A C 1
ATOM 723 O O . TYR A 1 89 ? 9.227 3.296 -17.438 1.00 86.25 89 TYR A O 1
ATOM 731 N N . LEU A 1 90 ? 9.933 1.944 -15.793 1.00 85.88 90 LEU A N 1
ATOM 732 C CA . LEU A 1 90 ? 10.085 0.758 -16.645 1.00 85.88 90 LEU A CA 1
ATOM 733 C C . LEU A 1 90 ? 8.737 0.184 -17.115 1.00 85.88 90 LEU A C 1
ATOM 735 O O . LEU A 1 90 ? 8.681 -0.411 -18.187 1.00 85.88 90 LEU A O 1
ATOM 739 N N . LEU A 1 91 ? 7.665 0.360 -16.333 1.00 85.50 91 LEU A N 1
ATOM 740 C CA . LEU A 1 91 ? 6.317 -0.118 -16.658 1.00 85.50 91 LEU A CA 1
ATOM 741 C C . LEU A 1 91 ? 5.524 0.878 -17.527 1.00 85.50 91 LEU A C 1
ATOM 743 O O . LEU A 1 91 ? 4.793 0.467 -18.425 1.00 85.50 91 LEU A O 1
ATOM 747 N N . ASN A 1 92 ? 5.695 2.183 -17.301 1.00 84.06 92 ASN A N 1
ATOM 748 C CA . ASN A 1 92 ? 5.203 3.257 -18.163 1.00 84.06 92 ASN A CA 1
ATOM 749 C C . ASN A 1 92 ? 6.235 4.407 -18.204 1.00 84.06 92 ASN A C 1
ATOM 751 O O . ASN A 1 92 ? 6.305 5.191 -17.254 1.00 84.06 92 ASN A O 1
ATOM 755 N N . PRO A 1 93 ? 6.980 4.613 -19.310 1.00 75.44 93 PRO A N 1
ATOM 756 C CA . PRO A 1 93 ? 7.991 5.672 -19.384 1.00 75.44 93 PRO A CA 1
ATOM 757 C C . PRO A 1 93 ? 7.403 7.094 -19.338 1.00 75.44 93 PRO A C 1
ATOM 759 O O . PRO A 1 93 ? 8.139 8.060 -19.123 1.00 75.44 93 PRO A O 1
ATOM 762 N N . ASN A 1 94 ? 6.084 7.239 -19.511 1.00 73.00 94 ASN A N 1
ATOM 763 C CA . ASN A 1 94 ? 5.376 8.514 -19.408 1.00 73.00 94 ASN A CA 1
ATOM 764 C C . ASN A 1 94 ? 5.064 8.900 -17.951 1.00 73.00 94 ASN A C 1
ATOM 766 O O . ASN A 1 94 ? 4.868 10.085 -17.694 1.00 73.00 94 ASN A O 1
ATOM 770 N N . SER A 1 95 ? 5.115 7.965 -16.987 1.00 68.75 95 SER A N 1
ATOM 771 C CA . SER A 1 95 ? 4.709 8.219 -15.591 1.00 68.75 95 SER A CA 1
ATOM 772 C C . SER A 1 95 ? 5.531 9.318 -14.900 1.00 68.75 95 SER A C 1
ATOM 774 O O . SER A 1 95 ? 5.079 9.923 -13.936 1.00 68.75 95 SER A O 1
ATOM 776 N N . ILE A 1 96 ? 6.732 9.613 -15.411 1.00 62.16 96 ILE A N 1
ATOM 777 C CA . ILE A 1 96 ? 7.593 10.726 -14.972 1.00 62.16 96 ILE A CA 1
ATOM 778 C C . ILE A 1 96 ? 6.971 12.107 -15.261 1.00 62.16 96 ILE A C 1
ATOM 780 O O . ILE A 1 96 ? 7.329 13.083 -14.606 1.00 62.16 96 ILE A O 1
ATOM 784 N N . ARG A 1 97 ? 6.063 12.212 -16.241 1.00 59.97 97 ARG A N 1
ATOM 785 C CA . ARG A 1 97 ? 5.290 13.435 -16.520 1.00 59.97 97 ARG A CA 1
ATOM 786 C C . ARG A 1 97 ? 4.027 13.536 -15.658 1.00 59.97 97 ARG A C 1
ATOM 788 O O . ARG A 1 97 ? 3.565 14.641 -15.414 1.00 59.97 97 ARG A O 1
ATOM 795 N N . GLU A 1 98 ? 3.484 12.394 -15.238 1.00 61.00 98 GLU A N 1
ATOM 796 C CA . GLU A 1 98 ? 2.205 12.270 -14.527 1.00 61.00 98 GLU A CA 1
ATOM 797 C C . GLU A 1 98 ? 2.384 12.431 -13.002 1.00 61.00 98 GLU A C 1
ATOM 799 O O . GLU A 1 98 ? 1.656 13.198 -12.377 1.00 61.00 98 GLU A O 1
ATOM 804 N N . ASP A 1 99 ? 3.389 11.776 -12.403 1.00 62.84 99 ASP A N 1
ATOM 805 C CA . ASP A 1 99 ? 3.744 11.915 -10.981 1.00 62.84 99 ASP A CA 1
ATOM 806 C C . ASP A 1 99 ? 4.847 12.991 -10.790 1.00 62.84 99 ASP A C 1
ATOM 808 O O . ASP A 1 99 ? 6.034 12.685 -10.977 1.00 62.84 99 ASP A O 1
ATOM 812 N N . PRO A 1 100 ? 4.551 14.218 -10.303 1.00 61.25 100 PRO A N 1
ATOM 813 C CA . PRO A 1 100 ? 5.577 15.241 -10.038 1.00 61.25 100 PRO A CA 1
ATOM 814 C C . PRO A 1 100 ? 6.573 14.843 -8.930 1.00 61.25 100 PRO A C 1
ATOM 816 O O . PRO A 1 100 ? 7.620 15.472 -8.762 1.00 61.25 100 PRO A O 1
ATOM 819 N N . CYS A 1 101 ? 6.287 13.774 -8.179 1.00 62.56 101 CYS A N 1
ATOM 820 C CA . CYS A 1 101 ? 7.219 13.173 -7.228 1.00 62.56 101 CYS A CA 1
ATOM 821 C C . CYS A 1 101 ? 8.340 12.340 -7.887 1.00 62.56 101 CYS A C 1
ATOM 823 O O . CYS A 1 101 ? 9.317 12.017 -7.203 1.00 62.56 101 CYS A O 1
ATOM 825 N N . ILE A 1 102 ? 8.249 11.981 -9.176 1.00 67.75 102 ILE A N 1
ATOM 826 C CA . ILE A 1 102 ? 9.264 11.161 -9.856 1.00 67.75 102 ILE A CA 1
ATOM 827 C C . ILE A 1 102 ? 10.300 12.044 -10.566 1.00 67.75 102 ILE A C 1
ATOM 829 O O . ILE A 1 102 ? 10.220 12.355 -11.753 1.00 67.75 102 ILE A O 1
ATOM 833 N N . LYS A 1 103 ? 11.367 12.402 -9.850 1.00 77.31 103 LYS A N 1
ATOM 834 C CA . LYS A 1 103 ? 12.495 13.139 -10.437 1.00 77.31 103 LYS A CA 1
ATOM 835 C C . LYS A 1 103 ? 13.306 12.245 -11.384 1.00 77.31 103 LYS A C 1
ATOM 837 O O . LYS A 1 103 ? 14.080 11.394 -10.941 1.00 77.31 103 LYS A O 1
ATOM 842 N N . ARG A 1 104 ? 13.233 12.516 -12.692 1.00 77.75 104 ARG A N 1
ATOM 843 C CA . ARG A 1 104 ? 13.971 11.797 -13.758 1.00 77.75 104 ARG A CA 1
ATOM 844 C C . ARG A 1 104 ? 15.464 11.574 -13.461 1.00 77.75 104 ARG A C 1
ATOM 846 O O . ARG A 1 104 ? 15.976 10.492 -13.729 1.00 77.75 104 ARG A O 1
ATOM 853 N N . LYS A 1 105 ? 16.148 12.558 -12.860 1.00 79.81 105 LYS A N 1
ATOM 854 C CA . LYS A 1 105 ? 17.577 12.466 -12.488 1.00 79.81 105 LYS A CA 1
ATOM 855 C C . LYS A 1 105 ? 17.856 11.417 -11.400 1.00 79.81 105 LYS A C 1
ATOM 857 O O . LYS A 1 105 ? 18.890 10.758 -11.445 1.00 79.81 105 LYS A O 1
ATOM 862 N N . GLU A 1 106 ? 16.949 11.251 -10.436 1.00 80.31 106 GLU A N 1
ATOM 863 C CA . GLU A 1 106 ? 17.080 10.244 -9.372 1.00 80.31 106 GLU A CA 1
ATOM 864 C C . GLU A 1 106 ? 16.829 8.840 -9.945 1.00 80.31 106 GLU A C 1
ATOM 866 O O . GLU A 1 106 ? 17.652 7.950 -9.742 1.00 80.31 106 GLU A O 1
ATOM 871 N N . VAL A 1 107 ? 15.796 8.681 -10.786 1.00 83.81 107 VAL A N 1
ATOM 872 C CA . VAL A 1 107 ? 15.524 7.442 -11.546 1.00 83.81 107 VAL A CA 1
ATOM 873 C C . VAL A 1 107 ? 16.731 7.023 -12.391 1.00 83.81 107 VAL A C 1
ATOM 875 O O . VAL A 1 107 ? 17.192 5.887 -12.288 1.00 83.81 107 VAL A O 1
ATOM 878 N N . GLN A 1 108 ? 17.298 7.942 -13.180 1.00 83.31 108 GLN A N 1
ATOM 879 C CA . GLN A 1 108 ? 18.485 7.680 -14.002 1.00 83.31 108 GLN A CA 1
ATOM 880 C C . GLN A 1 108 ? 19.705 7.286 -13.157 1.00 83.31 108 GLN A C 1
ATOM 882 O O . GLN A 1 108 ? 20.419 6.355 -13.525 1.00 83.31 108 GLN A O 1
ATOM 887 N N . LYS A 1 109 ? 19.936 7.944 -12.011 1.00 86.06 109 LYS A N 1
ATOM 888 C CA . LYS A 1 109 ? 21.031 7.596 -11.091 1.00 86.06 109 LYS A CA 1
ATOM 889 C C . LYS A 1 109 ? 20.857 6.190 -10.512 1.00 86.06 109 LYS A C 1
ATOM 891 O O . LYS A 1 109 ? 21.809 5.414 -10.517 1.00 86.06 109 LYS A O 1
ATOM 896 N N . THR A 1 110 ? 19.660 5.847 -10.037 1.00 85.19 110 THR A N 1
ATOM 897 C CA . THR A 1 110 ? 19.375 4.520 -9.474 1.00 85.19 110 THR A CA 1
ATOM 898 C C . THR A 1 110 ? 19.435 3.429 -10.540 1.00 85.19 110 THR A C 1
ATOM 900 O O . THR A 1 110 ? 20.004 2.373 -10.280 1.00 85.19 110 THR A O 1
ATOM 903 N N . MET A 1 111 ? 18.955 3.688 -11.758 1.00 86.12 111 MET A N 1
ATOM 904 C CA . MET A 1 111 ? 19.061 2.734 -12.862 1.00 86.12 111 MET A CA 1
ATOM 905 C C . MET A 1 111 ? 20.515 2.530 -13.317 1.00 86.12 111 MET A C 1
ATOM 907 O O . MET A 1 111 ? 20.934 1.383 -13.449 1.00 86.12 111 MET A O 1
ATOM 911 N N . LYS A 1 112 ? 21.325 3.595 -13.459 1.00 84.50 112 LYS A N 1
ATOM 912 C CA . LYS A 1 112 ? 22.772 3.459 -13.725 1.00 84.50 112 LYS A CA 1
ATOM 913 C C . LYS A 1 112 ? 23.494 2.677 -12.621 1.00 84.50 112 LYS A C 1
ATOM 915 O O . LYS A 1 112 ? 24.345 1.859 -12.943 1.00 84.50 112 LYS A O 1
ATOM 920 N N . MET A 1 113 ? 23.132 2.879 -11.351 1.00 87.00 113 MET A N 1
ATOM 921 C CA . MET A 1 113 ? 23.694 2.130 -10.217 1.00 87.00 113 MET A CA 1
ATOM 922 C C . MET A 1 113 ? 23.339 0.635 -10.263 1.00 87.00 113 MET A C 1
ATOM 924 O O . MET A 1 113 ? 24.209 -0.205 -10.065 1.00 87.00 113 MET A O 1
ATOM 928 N N . ILE A 1 114 ? 22.077 0.287 -10.538 1.00 86.00 114 ILE A N 1
ATOM 929 C CA . ILE A 1 114 ? 21.647 -1.117 -10.658 1.00 86.00 114 ILE A CA 1
ATOM 930 C C . ILE A 1 114 ? 22.352 -1.787 -11.846 1.00 86.00 114 ILE A C 1
ATOM 932 O O . ILE A 1 114 ? 22.869 -2.893 -11.713 1.00 86.00 114 ILE A O 1
ATOM 936 N N . LEU A 1 115 ? 22.434 -1.102 -12.991 1.00 84.31 115 LEU A N 1
ATOM 937 C CA . LEU A 1 115 ? 23.151 -1.602 -14.164 1.00 84.31 115 LEU A CA 1
ATOM 938 C C . LEU A 1 115 ? 24.648 -1.792 -13.876 1.00 84.31 115 LEU A C 1
ATOM 940 O O . LEU A 1 115 ? 25.179 -2.849 -14.196 1.00 84.31 115 LEU A O 1
ATOM 944 N N . SER A 1 116 ? 25.322 -0.840 -13.222 1.00 82.62 116 SER A N 1
ATOM 945 C CA . SER A 1 116 ? 26.746 -0.989 -12.892 1.00 82.62 116 SER A CA 1
ATOM 946 C C . SER A 1 116 ? 27.018 -2.104 -11.878 1.00 82.62 116 SER A C 1
ATOM 948 O O . SER A 1 116 ? 28.080 -2.715 -11.931 1.00 82.62 116 SER A O 1
ATOM 950 N N . GLN A 1 117 ? 26.066 -2.417 -10.993 1.00 81.06 117 GLN A N 1
ATOM 951 C CA . GLN A 1 117 ? 26.153 -3.562 -10.080 1.00 81.06 117 GLN A CA 1
ATOM 952 C C . GLN A 1 117 ? 25.968 -4.900 -10.812 1.00 81.06 117 GLN A C 1
ATOM 954 O O . GLN A 1 117 ? 26.764 -5.815 -10.615 1.00 81.06 117 GLN A O 1
ATOM 959 N N . LEU A 1 118 ? 24.955 -5.012 -11.680 1.00 79.12 118 LEU A N 1
ATOM 960 C CA . LEU A 1 118 ? 24.662 -6.242 -12.430 1.00 79.12 118 LEU A CA 1
ATOM 961 C C . LEU A 1 118 ? 25.710 -6.547 -13.511 1.00 79.12 118 LEU A C 1
ATOM 963 O O . LEU A 1 118 ? 26.066 -7.705 -13.714 1.00 79.12 118 LEU A O 1
ATOM 967 N N . TYR A 1 119 ? 26.221 -5.515 -14.183 1.00 74.56 119 TYR A N 1
ATOM 968 C CA . TYR A 1 119 ? 27.165 -5.635 -15.296 1.00 74.56 119 TYR A CA 1
ATOM 969 C C . TYR A 1 119 ? 28.615 -5.313 -14.908 1.00 74.56 119 TYR A C 1
ATOM 971 O O . TYR A 1 119 ? 29.447 -5.147 -15.789 1.00 74.56 119 TYR A O 1
ATOM 979 N N . SER A 1 120 ? 28.968 -5.307 -13.614 1.00 62.78 120 SER A N 1
ATOM 980 C CA . SER A 1 120 ? 30.337 -5.026 -13.125 1.00 62.78 120 SER A CA 1
ATOM 981 C C . SER A 1 120 ? 31.438 -5.948 -13.691 1.00 62.78 120 SER A C 1
ATOM 983 O O . SER A 1 120 ? 32.619 -5.678 -13.480 1.00 62.78 120 SER A O 1
ATOM 985 N N . GLN A 1 121 ? 31.073 -7.047 -14.359 1.00 55.91 121 GLN A N 1
ATOM 986 C CA . GLN A 1 121 ? 31.990 -7.982 -15.025 1.00 55.91 121 GLN A CA 1
ATOM 987 C C . GLN A 1 121 ? 32.188 -7.690 -16.527 1.00 55.91 121 GLN A C 1
ATOM 989 O O . GLN A 1 121 ? 33.025 -8.328 -17.161 1.00 55.91 121 GLN A O 1
ATOM 994 N N . TYR A 1 122 ? 31.447 -6.735 -17.098 1.00 56.03 122 TYR A N 1
ATOM 995 C CA . TYR A 1 122 ? 31.486 -6.355 -18.511 1.00 56.03 122 TYR A CA 1
ATOM 996 C C . TYR A 1 122 ? 31.901 -4.879 -18.635 1.00 56.03 122 TYR A C 1
ATOM 998 O O . TYR A 1 122 ? 31.387 -4.021 -17.921 1.00 56.03 122 TYR A O 1
ATOM 1006 N N . GLY A 1 123 ? 32.877 -4.590 -19.504 1.00 47.31 123 GLY A N 1
ATOM 1007 C CA . GLY A 1 123 ? 33.608 -3.314 -19.520 1.00 47.31 123 GLY A CA 1
ATOM 1008 C C . GLY A 1 123 ? 32.741 -2.057 -19.695 1.00 47.31 123 GLY A C 1
ATOM 1009 O O . GLY A 1 123 ? 31.798 -2.029 -20.483 1.00 47.31 123 GLY A O 1
ATOM 1010 N N . THR A 1 124 ? 33.102 -0.991 -18.978 1.00 47.53 124 THR A N 1
ATOM 1011 C CA . THR A 1 124 ? 32.299 0.224 -18.731 1.00 47.53 124 THR A CA 1
ATOM 1012 C C . THR A 1 124 ? 32.107 1.171 -19.937 1.00 47.53 124 THR A C 1
ATOM 1014 O O . THR A 1 124 ? 31.739 2.327 -19.750 1.00 47.53 124 THR A O 1
ATOM 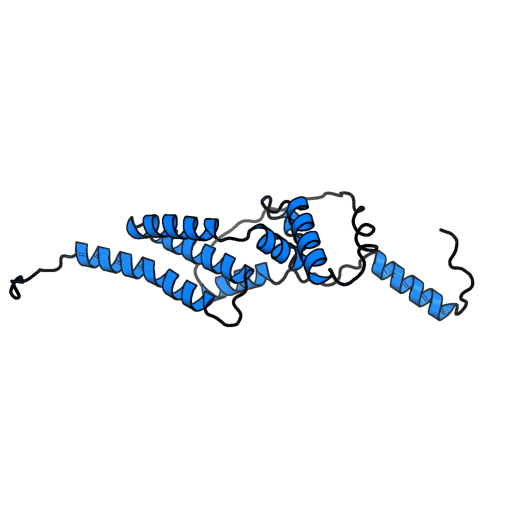1017 N N . GLU A 1 125 ? 32.364 0.742 -21.174 1.00 46.38 125 GLU A N 1
ATOM 1018 C CA . GLU A 1 125 ? 32.669 1.660 -22.291 1.00 46.38 125 GLU A CA 1
ATOM 1019 C C . GLU A 1 125 ? 31.489 2.036 -23.216 1.00 46.38 125 GLU A C 1
ATOM 1021 O O . GLU A 1 125 ? 31.673 2.844 -24.121 1.00 46.38 125 GLU A O 1
ATOM 1026 N N . GLN A 1 126 ? 30.273 1.500 -23.019 1.00 46.97 126 GLN A N 1
ATOM 1027 C CA . GLN A 1 126 ? 29.163 1.673 -23.988 1.00 46.97 126 GLN A CA 1
ATOM 1028 C C . GLN A 1 126 ? 27.900 2.409 -23.489 1.00 46.97 126 GLN A C 1
ATOM 1030 O O . GLN A 1 126 ? 27.002 2.668 -24.287 1.00 46.97 126 GLN A O 1
ATOM 1035 N N . PHE A 1 127 ? 27.792 2.785 -22.209 1.00 46.06 127 PHE A N 1
ATOM 1036 C CA . PHE A 1 127 ? 26.511 3.245 -21.627 1.00 46.06 127 PHE A CA 1
ATOM 1037 C C . PHE A 1 127 ? 26.269 4.769 -21.566 1.00 46.06 127 PHE A C 1
ATOM 1039 O O . PHE A 1 127 ? 25.234 5.192 -21.044 1.00 46.06 127 PHE A O 1
ATOM 1046 N N . ASP A 1 128 ? 27.168 5.602 -22.099 1.00 42.53 128 ASP A N 1
ATOM 1047 C CA . ASP A 1 128 ? 27.050 7.073 -22.023 1.00 42.53 128 ASP A CA 1
ATOM 1048 C C . ASP A 1 128 ? 26.558 7.773 -23.307 1.00 42.53 128 ASP A C 1
ATOM 1050 O O . ASP A 1 128 ? 26.253 8.963 -23.264 1.00 42.53 128 ASP A O 1
ATOM 1054 N N . SER A 1 129 ? 26.401 7.066 -24.431 1.00 41.34 129 SER A N 1
ATOM 1055 C CA . SER A 1 129 ? 26.093 7.678 -25.739 1.00 41.34 129 SER A CA 1
ATOM 1056 C C . SER A 1 129 ? 24.602 7.843 -26.083 1.00 41.34 129 SER A C 1
ATOM 1058 O O . SER A 1 129 ? 24.273 8.606 -26.986 1.00 41.34 129 SER A O 1
ATOM 1060 N N . VAL A 1 130 ? 23.684 7.137 -25.409 1.00 44.00 130 VAL A N 1
ATOM 1061 C CA . VAL A 1 130 ? 22.353 6.835 -25.990 1.00 44.00 130 VAL A CA 1
ATOM 1062 C C . VAL A 1 130 ? 21.224 7.826 -25.637 1.00 44.00 130 VAL A C 1
ATOM 1064 O O . VAL A 1 130 ? 20.225 7.868 -26.350 1.00 44.00 130 VAL A O 1
ATOM 1067 N N . ILE A 1 131 ? 21.311 8.627 -24.560 1.00 45.47 131 ILE A N 1
ATOM 1068 C CA . ILE A 1 131 ? 20.142 9.398 -24.060 1.00 45.47 131 ILE A CA 1
ATOM 1069 C C . ILE A 1 131 ? 20.423 10.891 -23.817 1.00 45.47 131 ILE A C 1
ATOM 1071 O O . ILE A 1 131 ? 20.362 11.367 -22.684 1.00 45.47 131 ILE A O 1
ATOM 1075 N N . LEU A 1 132 ? 20.606 11.646 -24.906 1.00 44.34 132 LEU A N 1
ATOM 1076 C CA . LEU A 1 132 ? 20.229 13.065 -25.006 1.00 44.34 132 LEU A CA 1
ATOM 1077 C C . LEU A 1 132 ? 19.840 13.422 -26.455 1.00 44.34 132 LEU A C 1
ATOM 1079 O O . LEU A 1 132 ? 20.697 13.838 -27.224 1.00 44.34 132 LEU A O 1
ATOM 1083 N N . ASN A 1 133 ? 18.556 13.279 -26.813 1.00 36.28 133 ASN A N 1
ATOM 1084 C CA . ASN A 1 133 ? 17.820 14.235 -27.665 1.00 36.28 133 ASN A CA 1
ATOM 1085 C C . ASN A 1 133 ? 16.357 13.810 -27.883 1.00 36.28 133 ASN A C 1
ATOM 1087 O O . ASN A 1 133 ? 16.073 12.773 -28.470 1.00 36.28 133 ASN A O 1
ATOM 1091 N N . SER A 1 134 ? 15.426 14.641 -27.412 1.00 37.91 134 SER A N 1
ATOM 1092 C CA . SER A 1 134 ? 14.010 14.704 -27.813 1.00 37.91 134 SER A CA 1
ATOM 1093 C C . SER A 1 134 ? 13.429 15.952 -27.152 1.00 37.91 134 SER A C 1
ATOM 1095 O O . SER A 1 134 ? 13.188 15.950 -25.943 1.00 37.91 134 SER A O 1
ATOM 1097 N N . GLN A 1 135 ? 13.309 17.038 -27.917 1.00 33.59 135 GLN A N 1
ATOM 1098 C CA . GLN A 1 135 ? 12.773 18.310 -27.429 1.00 33.59 135 GLN A CA 1
ATOM 1099 C C . GLN A 1 135 ? 11.242 18.283 -27.325 1.00 33.59 135 GLN A C 1
ATOM 1101 O O . GLN A 1 135 ? 10.574 17.326 -27.717 1.00 33.59 135 GLN A O 1
ATOM 1106 N N . GLU A 1 136 ? 10.700 19.333 -26.723 1.00 36.09 136 GLU A N 1
ATOM 1107 C CA . GLU A 1 136 ? 9.282 19.488 -26.422 1.00 36.09 136 GLU A CA 1
ATOM 1108 C C . GLU A 1 136 ? 8.470 19.871 -27.665 1.00 36.09 136 GLU A C 1
ATOM 1110 O O . GLU A 1 136 ? 8.897 20.680 -28.483 1.00 36.09 136 GLU A O 1
ATOM 1115 N N . THR A 1 137 ? 7.252 19.342 -27.745 1.00 28.17 137 THR A N 1
ATOM 1116 C CA . THR A 1 137 ? 6.097 19.994 -28.379 1.00 28.17 137 THR A CA 1
ATOM 1117 C C . THR A 1 137 ? 4.886 19.778 -27.468 1.00 28.17 137 THR A C 1
ATOM 1119 O O . THR A 1 137 ? 4.856 18.828 -26.679 1.00 28.17 137 THR A O 1
ATOM 1122 N N . SER A 1 138 ? 3.935 20.706 -27.512 1.00 39.75 138 SER A N 1
ATOM 1123 C CA . SER A 1 138 ? 2.844 20.871 -26.543 1.00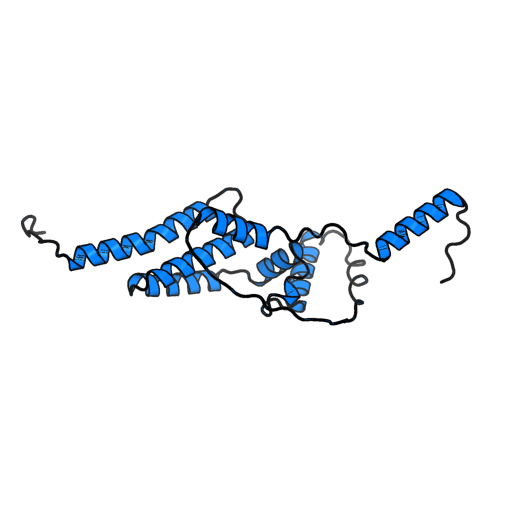 39.75 138 SER A CA 1
ATOM 1124 C C . SER A 1 138 ? 1.498 20.981 -27.247 1.00 39.75 138 SER A C 1
ATOM 1126 O O . SER A 1 138 ? 1.440 21.685 -28.248 1.00 39.75 138 SER A O 1
ATOM 1128 N N . GLU A 1 139 ? 0.432 20.406 -26.685 1.00 31.03 139 GLU A N 1
ATOM 1129 C CA . GLU A 1 139 ? -0.964 20.781 -26.972 1.00 31.03 139 GLU A CA 1
ATOM 1130 C C . GLU A 1 139 ? -1.925 20.203 -25.907 1.00 31.03 139 GLU A C 1
ATOM 1132 O O . GLU A 1 139 ? -1.506 19.395 -25.077 1.00 31.03 139 GLU A O 1
ATOM 1137 N N . ASP A 1 140 ? -3.177 20.677 -25.904 1.00 29.61 140 ASP A N 1
ATOM 1138 C CA . ASP A 1 140 ? -4.222 20.514 -24.865 1.00 29.61 140 ASP A CA 1
ATOM 1139 C C . ASP A 1 140 ? -5.619 20.515 -25.574 1.00 29.61 140 ASP A C 1
ATOM 1141 O O . ASP A 1 140 ? -5.648 20.622 -26.800 1.00 29.61 140 ASP A O 1
ATOM 1145 N N . ILE A 1 141 ? -6.832 20.380 -25.011 1.00 33.50 141 ILE A N 1
ATOM 1146 C CA . ILE A 1 141 ? -7.419 20.543 -23.660 1.00 33.50 141 ILE A CA 1
ATOM 1147 C C . ILE A 1 141 ? -8.556 19.503 -23.501 1.00 33.50 141 ILE A C 1
ATOM 1149 O O . ILE A 1 141 ? -9.200 19.170 -24.501 1.00 33.50 141 ILE A O 1
ATOM 1153 N N . GLY A 1 142 ? -8.903 19.046 -22.284 1.00 25.56 142 GLY A N 1
ATOM 1154 C CA . GLY A 1 142 ? -10.176 18.321 -22.094 1.00 25.56 142 GLY A CA 1
ATOM 1155 C C . GLY A 1 142 ? -10.536 17.806 -20.691 1.00 25.56 142 GLY A C 1
ATOM 1156 O O . GLY A 1 142 ? -10.230 16.662 -20.362 1.00 25.56 142 GLY A O 1
ATOM 1157 N N . ASP A 1 143 ? -11.305 18.587 -19.924 1.00 35.94 143 ASP A N 1
ATOM 1158 C CA . ASP A 1 143 ? -12.018 18.126 -18.718 1.00 35.94 143 ASP A CA 1
ATOM 1159 C C . ASP A 1 143 ? -13.318 17.370 -19.057 1.00 35.94 143 ASP A C 1
ATOM 1161 O O . ASP A 1 143 ? -14.131 17.863 -19.842 1.00 35.94 143 ASP A O 1
ATOM 1165 N N . VAL A 1 144 ? -13.590 16.243 -18.379 1.00 30.19 144 VAL A N 1
ATOM 1166 C CA . VAL A 1 144 ? -14.953 15.690 -18.208 1.00 30.19 144 VAL A CA 1
ATOM 1167 C C . VAL A 1 144 ? -15.105 15.060 -16.816 1.00 30.19 144 VAL A C 1
ATOM 1169 O O . VAL A 1 144 ? -14.412 14.108 -16.462 1.00 30.19 144 VAL A O 1
ATOM 1172 N N . GLU A 1 145 ? -16.056 15.572 -16.037 1.00 33.28 145 GLU A N 1
ATOM 1173 C CA . GLU A 1 145 ? -16.480 15.058 -14.724 1.00 33.28 145 GLU A CA 1
ATOM 1174 C C . GLU A 1 145 ? -17.681 14.077 -14.875 1.00 33.28 145 GLU A C 1
ATOM 1176 O O . GLU A 1 145 ? -18.286 14.019 -15.943 1.00 33.28 145 GLU A O 1
ATOM 1181 N N . ILE A 1 146 ? -18.068 13.370 -13.792 1.00 31.75 146 ILE A N 1
ATOM 1182 C CA . ILE A 1 146 ? -19.462 13.101 -13.322 1.00 31.75 146 ILE A CA 1
ATOM 1183 C C . ILE A 1 146 ? -19.794 11.645 -12.873 1.00 31.75 146 ILE A C 1
ATOM 1185 O O . ILE A 1 146 ? -19.972 10.727 -13.669 1.00 31.75 146 ILE A O 1
ATOM 1189 N N . ARG A 1 147 ? -20.091 11.547 -11.560 1.00 24.73 147 ARG A N 1
ATOM 1190 C CA . ARG A 1 147 ? -21.001 10.620 -10.826 1.00 24.73 147 ARG A CA 1
ATOM 1191 C C . ARG A 1 147 ? -20.611 9.165 -10.508 1.00 24.73 147 ARG A C 1
ATOM 1193 O O . ARG A 1 147 ? -19.632 8.590 -10.961 1.00 24.73 147 ARG A O 1
ATOM 1200 N N . SER A 1 148 ? -21.401 8.643 -9.566 1.00 37.84 148 SER A N 1
ATOM 1201 C CA . SER A 1 148 ? -21.166 7.505 -8.675 1.00 37.84 148 SER A CA 1
ATOM 1202 C C . SER A 1 148 ? -22.402 6.589 -8.582 1.00 37.84 148 SER A C 1
ATOM 1204 O O . SER A 1 148 ? -23.445 6.905 -9.156 1.00 37.84 148 SER A O 1
ATOM 1206 N N . SER A 1 149 ? -22.268 5.486 -7.823 1.00 31.45 149 SER A N 1
ATOM 1207 C CA . SER A 1 149 ? -23.246 4.433 -7.432 1.00 31.45 149 SER A CA 1
ATOM 1208 C C . SER A 1 149 ? -22.761 3.016 -7.856 1.00 31.45 149 SER A C 1
ATOM 1210 O O . SER A 1 149 ? -21.726 2.916 -8.519 1.00 31.45 149 SER A O 1
ATOM 1212 N N . PRO A 1 150 ? -23.271 1.901 -7.289 1.00 46.84 150 PRO A N 1
ATOM 1213 C CA . PRO A 1 150 ? -22.437 1.184 -6.324 1.00 46.84 150 PRO A CA 1
ATOM 1214 C C . PRO A 1 150 ? -22.309 -0.313 -6.659 1.00 46.84 150 PRO A C 1
ATOM 1216 O O . PRO A 1 150 ? -22.927 -1.158 -6.014 1.00 46.84 150 PRO A O 1
ATOM 1219 N N . ILE A 1 151 ? -21.508 -0.654 -7.675 1.00 38.91 151 ILE A N 1
ATOM 1220 C CA . ILE A 1 151 ? -21.272 -2.047 -8.096 1.00 38.91 151 ILE A CA 1
ATOM 1221 C C . ILE A 1 151 ? -19.766 -2.362 -8.180 1.00 38.91 151 ILE A C 1
ATOM 1223 O O . ILE A 1 151 ? -18.972 -1.566 -8.672 1.00 38.91 151 ILE A O 1
ATOM 1227 N N . LEU A 1 152 ? -19.412 -3.550 -7.672 1.00 51.62 152 LEU A N 1
ATOM 1228 C CA . LEU A 1 152 ? -18.096 -4.207 -7.654 1.00 51.62 152 LEU A CA 1
ATOM 1229 C C . LEU A 1 152 ? -16.884 -3.359 -7.201 1.00 51.62 152 LEU A C 1
ATOM 1231 O O . LEU A 1 152 ? -16.065 -2.891 -7.992 1.00 51.62 152 LEU A O 1
ATOM 1235 N N . LEU A 1 153 ? -16.639 -3.384 -5.885 1.00 45.59 153 LEU A N 1
ATOM 1236 C CA . LEU A 1 153 ? -15.330 -3.081 -5.282 1.00 45.59 153 LEU A CA 1
ATOM 1237 C C . LEU A 1 153 ? -14.192 -3.925 -5.910 1.00 45.59 153 LEU A C 1
ATOM 1239 O O . LEU A 1 153 ? -13.066 -3.457 -6.055 1.00 45.59 153 LEU A O 1
ATOM 1243 N N . ALA A 1 154 ? -14.502 -5.154 -6.341 1.00 58.69 154 ALA A N 1
ATOM 1244 C CA . ALA A 1 154 ? -13.577 -6.031 -7.060 1.00 58.69 154 ALA A CA 1
ATOM 1245 C C . ALA A 1 154 ? -13.200 -5.506 -8.460 1.00 58.69 154 ALA A C 1
ATOM 1247 O O . ALA A 1 154 ? -12.064 -5.697 -8.889 1.00 58.69 154 ALA A O 1
ATOM 1248 N N . ASP A 1 155 ? -14.105 -4.806 -9.152 1.00 62.28 155 ASP A N 1
ATOM 1249 C CA . ASP A 1 155 ? -13.799 -4.177 -10.441 1.00 62.28 155 ASP A CA 1
ATOM 1250 C C . ASP A 1 155 ? -13.098 -2.830 -10.257 1.00 62.28 155 ASP A C 1
ATOM 1252 O O . ASP A 1 155 ? -12.279 -2.471 -11.095 1.00 62.28 155 ASP A O 1
ATOM 1256 N N . GLN A 1 156 ? -13.317 -2.114 -9.147 1.00 65.06 156 GLN A N 1
ATOM 1257 C CA . GLN A 1 156 ? -12.440 -0.998 -8.771 1.00 65.06 156 GLN A CA 1
ATOM 1258 C C . GLN A 1 156 ? -11.005 -1.480 -8.517 1.00 65.06 156 GLN A C 1
ATOM 1260 O O . GLN A 1 156 ? -10.068 -0.877 -9.036 1.00 65.06 156 GLN A O 1
ATOM 1265 N N . LEU A 1 157 ? -10.822 -2.598 -7.803 1.00 62.88 157 LEU A N 1
ATOM 1266 C CA . LEU A 1 157 ? -9.500 -3.198 -7.596 1.00 62.88 157 LEU A CA 1
ATOM 1267 C C . LEU A 1 157 ? -8.874 -3.669 -8.920 1.00 62.88 157 LEU A C 1
ATOM 1269 O O . LEU A 1 157 ? -7.722 -3.338 -9.191 1.00 62.88 157 LEU A O 1
ATOM 1273 N N . LYS A 1 158 ? -9.633 -4.359 -9.786 1.00 74.94 158 LYS A N 1
ATOM 1274 C CA . LYS A 1 158 ? -9.160 -4.709 -11.136 1.00 74.94 158 LYS A CA 1
ATOM 1275 C C . LYS A 1 158 ? -8.793 -3.474 -11.950 1.00 74.94 158 LYS A C 1
ATOM 1277 O O . LYS A 1 158 ? -7.721 -3.474 -12.530 1.00 74.94 158 LYS A O 1
ATOM 1282 N N . ARG A 1 159 ? -9.611 -2.415 -11.970 1.00 71.69 159 ARG A N 1
ATOM 1283 C CA . ARG A 1 159 ? -9.301 -1.163 -12.688 1.00 71.69 159 ARG A CA 1
ATOM 1284 C C . ARG A 1 159 ? -8.074 -0.456 -12.116 1.00 71.69 159 ARG A C 1
ATOM 1286 O O . ARG A 1 159 ? -7.299 0.078 -12.892 1.00 71.69 159 ARG A O 1
ATOM 1293 N N . ALA A 1 160 ? -7.838 -0.491 -10.805 1.00 68.31 160 ALA A N 1
ATOM 1294 C CA . ALA A 1 160 ? -6.608 0.042 -10.214 1.00 68.31 160 ALA A CA 1
ATOM 1295 C C . ALA A 1 160 ? -5.368 -0.764 -10.652 1.00 68.31 160 ALA A C 1
ATOM 1297 O O . ALA A 1 160 ? -4.356 -0.184 -11.046 1.00 68.31 160 ALA A O 1
ATOM 1298 N N . ILE A 1 161 ? -5.463 -2.098 -10.662 1.00 71.25 161 ILE A N 1
ATOM 1299 C CA . ILE A 1 161 ? -4.412 -2.998 -11.170 1.00 71.25 161 ILE A CA 1
ATOM 1300 C C . ILE A 1 161 ? -4.212 -2.806 -12.682 1.00 71.25 161 ILE A C 1
ATOM 1302 O O . ILE A 1 161 ? -3.085 -2.776 -13.163 1.00 71.25 161 ILE A O 1
ATOM 1306 N N . GLN A 1 162 ? -5.288 -2.630 -13.444 1.00 70.12 162 GLN A N 1
ATOM 1307 C CA . GLN A 1 162 ? -5.257 -2.501 -14.897 1.00 70.12 162 GLN A CA 1
ATOM 1308 C C . GLN A 1 162 ? -4.724 -1.124 -15.314 1.00 70.12 162 GLN A C 1
ATOM 1310 O O . GLN A 1 162 ? -3.770 -1.059 -16.073 1.00 70.12 162 GLN A O 1
ATOM 1315 N N . ASN A 1 163 ? -5.184 -0.023 -14.714 1.00 65.81 163 ASN A N 1
ATOM 1316 C CA . ASN A 1 163 ? -4.621 1.314 -14.950 1.00 65.81 163 ASN A CA 1
ATOM 1317 C C . ASN A 1 163 ? -3.133 1.419 -14.558 1.00 65.81 163 ASN A C 1
ATOM 1319 O O . ASN A 1 163 ? -2.412 2.221 -15.142 1.00 65.81 163 ASN A O 1
ATOM 1323 N N . SER A 1 164 ? -2.655 0.602 -13.611 1.00 58.50 164 SER A N 1
ATOM 1324 C CA . SER A 1 164 ? -1.229 0.529 -13.253 1.00 58.50 164 SER A CA 1
ATOM 1325 C C . SER A 1 164 ? -0.409 -0.475 -14.075 1.00 58.50 164 SER A C 1
ATOM 1327 O O . SER A 1 164 ? 0.813 -0.461 -13.961 1.00 58.50 164 SER A O 1
ATOM 1329 N N . THR A 1 165 ? -1.026 -1.306 -14.926 1.00 57.19 165 THR A N 1
ATOM 1330 C CA . THR A 1 165 ? -0.327 -2.315 -15.759 1.00 57.19 165 THR A CA 1
ATOM 1331 C C . THR A 1 165 ? -0.551 -2.170 -17.267 1.00 57.19 165 THR A C 1
ATOM 1333 O O . THR A 1 165 ? 0.273 -2.639 -18.048 1.00 57.19 165 THR A O 1
ATOM 1336 N N . THR A 1 166 ? -1.620 -1.505 -17.712 1.00 50.06 166 THR A N 1
ATOM 1337 C CA . THR A 1 166 ? -1.980 -1.360 -19.126 1.00 50.06 166 THR A CA 1
ATOM 1338 C C . THR A 1 166 ? -1.984 0.098 -19.571 1.00 50.06 166 THR A C 1
ATOM 1340 O O . THR A 1 166 ? -3.033 0.686 -19.824 1.00 50.06 166 THR A O 1
ATOM 1343 N N . HIS A 1 167 ? -0.787 0.629 -19.821 1.00 47.50 167 HIS A N 1
ATOM 1344 C CA . HIS A 1 167 ? -0.598 1.540 -20.953 1.00 47.50 167 HIS A CA 1
ATOM 1345 C C . HIS A 1 167 ? 0.240 0.874 -22.054 1.00 47.50 167 HIS A C 1
ATOM 1347 O O . HIS A 1 167 ? 1.176 1.450 -22.608 1.00 47.50 167 HIS A O 1
ATOM 1353 N N . VAL A 1 168 ? -0.157 -0.356 -22.412 1.00 44.09 168 VAL A N 1
ATOM 1354 C CA . VAL A 1 168 ? 0.233 -0.996 -23.674 1.00 44.09 168 VAL A CA 1
ATOM 1355 C C . VAL A 1 168 ? -0.344 -0.152 -24.808 1.00 44.09 168 VAL A C 1
ATOM 1357 O O . VAL A 1 168 ? -1.478 -0.342 -25.245 1.00 44.09 168 VAL A O 1
ATOM 1360 N N . ARG A 1 169 ? 0.433 0.833 -25.259 1.00 41.19 169 ARG A N 1
ATOM 1361 C CA . ARG A 1 169 ? 0.166 1.531 -26.510 1.00 41.19 169 ARG A CA 1
ATOM 1362 C C . ARG A 1 169 ? 0.274 0.487 -27.619 1.00 41.19 169 ARG A C 1
ATOM 1364 O O . ARG A 1 169 ? 1.345 -0.077 -27.824 1.00 41.19 169 ARG A O 1
ATOM 1371 N N . THR A 1 170 ? -0.817 0.254 -28.347 1.00 41.91 170 THR A N 1
ATOM 1372 C CA . THR A 1 170 ? -0.716 -0.264 -29.719 1.00 41.91 170 THR A CA 1
ATOM 1373 C C . THR A 1 170 ? 0.315 0.593 -30.453 1.00 41.91 170 THR A C 1
ATOM 1375 O O . THR A 1 170 ? 0.258 1.818 -30.277 1.00 41.91 170 THR A O 1
ATOM 1378 N N . PRO A 1 171 ? 1.253 0.011 -31.219 1.00 38.97 171 PRO A N 1
ATOM 1379 C CA . PRO A 1 171 ? 2.359 0.766 -31.786 1.00 38.97 171 PRO A CA 1
ATOM 1380 C C . PRO A 1 171 ? 1.818 1.882 -32.682 1.00 38.97 171 PRO A C 1
ATOM 1382 O O . PRO A 1 171 ? 1.335 1.635 -33.784 1.00 38.97 171 PRO A O 1
ATOM 1385 N N . LYS A 1 172 ? 1.890 3.123 -32.186 1.00 44.19 172 LYS A N 1
ATOM 1386 C CA . LYS A 1 172 ? 1.917 4.287 -33.066 1.00 44.19 172 LYS A CA 1
ATOM 1387 C C . LYS A 1 172 ? 3.225 4.189 -33.836 1.00 44.19 172 LYS A C 1
ATOM 1389 O O . LYS A 1 172 ? 4.234 3.786 -33.264 1.00 44.19 172 LYS A O 1
ATOM 1394 N N . GLU A 1 173 ? 3.177 4.499 -35.120 1.00 47.69 173 GLU A N 1
ATOM 1395 C CA . GLU A 1 173 ? 4.291 4.281 -36.035 1.00 47.69 173 GLU A CA 1
ATOM 1396 C C . GLU A 1 173 ? 5.463 5.201 -35.668 1.00 47.69 173 GLU A C 1
ATOM 1398 O O . GLU A 1 173 ? 5.527 6.355 -36.092 1.00 47.69 173 GLU A O 1
ATOM 1403 N N . ASP A 1 174 ? 6.385 4.700 -34.841 1.00 48.19 174 ASP A N 1
ATOM 1404 C CA . ASP A 1 174 ? 7.612 5.417 -34.518 1.00 48.19 174 ASP A CA 1
ATOM 1405 C C . ASP A 1 174 ? 8.373 5.685 -35.819 1.00 48.19 174 ASP A C 1
ATOM 1407 O O . ASP A 1 174 ? 8.664 4.775 -36.601 1.00 48.19 174 ASP A O 1
ATOM 1411 N N . ILE A 1 175 ? 8.712 6.954 -36.044 1.00 57.25 175 ILE A N 1
ATOM 1412 C CA . ILE A 1 175 ? 9.298 7.438 -37.302 1.00 57.25 175 ILE A CA 1
ATOM 1413 C C . ILE A 1 175 ? 10.605 6.687 -37.624 1.00 57.25 175 ILE A C 1
ATOM 1415 O O . ILE A 1 175 ? 10.878 6.385 -38.785 1.00 57.25 175 ILE A O 1
ATOM 1419 N N . GLY A 1 176 ? 11.366 6.294 -36.596 1.00 60.41 176 GLY A N 1
ATOM 1420 C CA . GLY A 1 176 ? 12.551 5.442 -36.738 1.00 60.41 176 GLY A CA 1
ATOM 1421 C C . GLY A 1 176 ? 12.250 4.007 -37.194 1.00 60.41 176 GLY A C 1
ATOM 1422 O O . GLY A 1 176 ? 13.036 3.441 -37.946 1.00 60.41 176 GLY A O 1
ATOM 1423 N N . PHE A 1 177 ? 11.106 3.427 -36.819 1.00 58.03 177 PHE A N 1
ATOM 1424 C CA . PHE A 1 177 ? 10.711 2.082 -37.258 1.00 58.03 177 PHE A CA 1
ATOM 1425 C C . PHE A 1 177 ? 10.227 2.088 -38.716 1.00 58.03 177 PHE A C 1
ATOM 1427 O O . PHE A 1 177 ? 10.600 1.210 -39.491 1.00 58.03 177 PHE A O 1
ATOM 1434 N N . LEU A 1 178 ? 9.493 3.129 -39.133 1.00 61.19 178 LEU A N 1
ATOM 1435 C CA . LEU A 1 178 ? 9.186 3.369 -40.551 1.00 61.19 178 LEU A CA 1
ATOM 1436 C C . LEU A 1 178 ? 10.450 3.638 -41.387 1.00 61.19 178 LEU A C 1
ATOM 1438 O O . LEU A 1 178 ? 10.516 3.217 -42.543 1.00 61.19 178 LEU A O 1
ATOM 1442 N N . SER A 1 179 ? 11.458 4.306 -40.814 1.00 67.06 179 SER A N 1
ATOM 1443 C CA . SER A 1 179 ? 12.765 4.490 -41.458 1.00 67.06 179 SER A CA 1
ATOM 1444 C C . SER A 1 179 ? 13.496 3.157 -41.639 1.00 67.06 179 SER A C 1
ATOM 1446 O O . SER A 1 179 ? 13.945 2.860 -42.742 1.00 67.06 179 SER A O 1
ATOM 1448 N N . LEU A 1 180 ? 13.538 2.316 -40.599 1.00 69.50 180 LEU A N 1
ATOM 1449 C CA . LEU A 1 180 ? 14.181 1.001 -40.648 1.00 69.50 180 LEU A CA 1
ATOM 1450 C C . LEU A 1 180 ? 13.493 0.055 -41.648 1.00 69.50 180 LEU A C 1
ATOM 1452 O O . LEU A 1 180 ? 14.169 -0.611 -42.426 1.00 69.50 180 LEU A O 1
ATOM 1456 N N . ILE A 1 181 ? 12.154 0.040 -41.695 1.00 75.75 181 ILE A N 1
ATOM 1457 C CA . ILE A 1 181 ? 11.395 -0.720 -42.706 1.00 75.75 181 ILE A CA 1
ATOM 1458 C C . ILE A 1 181 ? 11.735 -0.234 -44.124 1.00 75.75 181 ILE A C 1
ATOM 1460 O O . ILE A 1 181 ? 11.889 -1.054 -45.029 1.00 75.75 181 ILE A O 1
ATOM 1464 N N . LYS A 1 182 ? 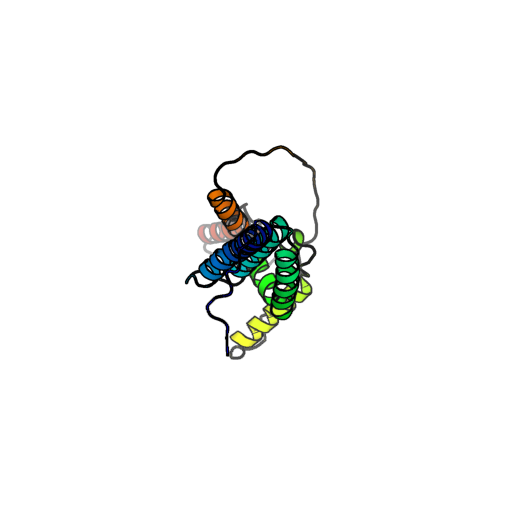11.893 1.082 -44.331 1.00 74.81 182 LYS A N 1
ATOM 1465 C CA . LYS A 1 182 ? 12.328 1.632 -45.624 1.00 74.81 182 LYS A CA 1
ATOM 1466 C C . LYS A 1 182 ? 13.752 1.223 -45.989 1.00 74.81 182 LYS A C 1
ATOM 1468 O O . LYS A 1 182 ? 13.959 0.851 -47.138 1.00 74.81 182 LYS A O 1
ATOM 1473 N N . GLU A 1 183 ? 14.704 1.258 -45.056 1.00 73.81 183 GLU A N 1
ATOM 1474 C CA . GLU A 1 183 ? 16.072 0.780 -45.306 1.00 73.81 183 GLU A CA 1
ATOM 1475 C C . GLU A 1 183 ? 16.094 -0.709 -45.658 1.00 73.81 183 GLU A C 1
ATOM 1477 O O . GLU A 1 183 ? 16.702 -1.084 -46.658 1.00 73.81 183 GLU A O 1
ATOM 1482 N N . MET A 1 184 ? 15.385 -1.551 -44.898 1.00 75.81 184 MET A N 1
ATOM 1483 C CA . MET A 1 184 ? 15.292 -2.989 -45.172 1.00 75.81 184 MET A CA 1
ATOM 1484 C C . MET A 1 184 ? 14.685 -3.263 -46.555 1.00 75.81 184 MET A C 1
ATOM 1486 O O . MET A 1 184 ? 15.258 -4.027 -47.328 1.00 75.81 184 MET A O 1
ATOM 1490 N N . ALA A 1 185 ? 13.593 -2.581 -46.914 1.00 76.06 185 ALA A N 1
ATOM 1491 C CA . ALA A 1 185 ? 12.977 -2.711 -48.234 1.00 76.06 185 ALA A CA 1
ATOM 1492 C C . ALA A 1 185 ? 13.886 -2.204 -49.374 1.00 76.06 185 ALA A C 1
ATOM 1494 O O . ALA A 1 185 ? 13.923 -2.817 -50.441 1.00 76.0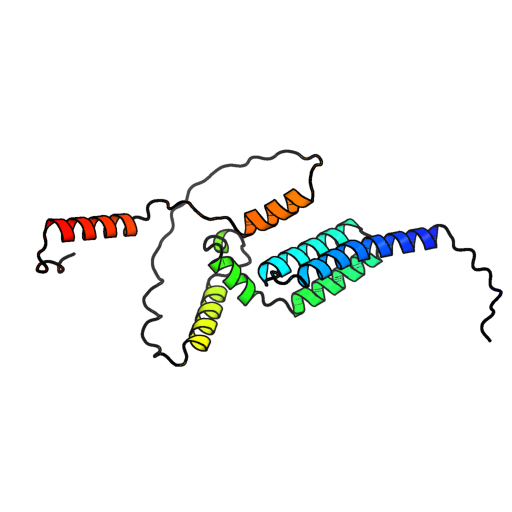6 185 ALA A O 1
ATOM 1495 N N . LEU A 1 186 ? 14.649 -1.120 -49.166 1.00 72.56 186 LEU A N 1
ATOM 1496 C CA . LEU A 1 186 ? 15.638 -0.652 -50.146 1.00 72.56 186 LEU A CA 1
ATOM 1497 C C . LEU A 1 186 ? 16.784 -1.657 -50.309 1.00 72.56 186 LEU A C 1
ATOM 1499 O O . LEU A 1 186 ? 17.225 -1.907 -51.430 1.00 72.56 186 LEU A O 1
ATOM 1503 N N . PHE A 1 187 ? 17.257 -2.234 -49.204 1.00 68.38 187 PHE A N 1
ATOM 1504 C CA . PHE A 1 187 ? 18.344 -3.205 -49.182 1.00 68.38 187 PHE A CA 1
ATOM 1505 C C . PHE A 1 187 ? 17.952 -4.509 -49.890 1.00 68.38 187 PHE A C 1
ATOM 1507 O O . PHE A 1 187 ? 18.699 -4.985 -50.744 1.00 68.38 187 PHE A O 1
ATOM 1514 N N . GLU A 1 188 ? 16.755 -5.037 -49.617 1.00 73.94 188 GLU A N 1
ATOM 1515 C CA . GLU A 1 188 ? 16.201 -6.211 -50.308 1.00 73.94 188 GLU A CA 1
ATOM 1516 C C . GLU A 1 188 ? 15.971 -5.958 -51.808 1.00 73.94 188 GLU A C 1
ATOM 1518 O O . GLU A 1 188 ? 16.233 -6.842 -52.623 1.00 73.94 188 GLU A O 1
ATOM 1523 N N . ALA A 1 189 ? 15.534 -4.753 -52.192 1.00 70.19 189 ALA A N 1
ATOM 1524 C CA . ALA A 1 189 ? 15.301 -4.396 -53.593 1.00 70.19 189 ALA A CA 1
ATOM 1525 C C . ALA A 1 189 ? 16.586 -4.098 -54.393 1.00 70.19 189 ALA A C 1
ATOM 1527 O O . ALA A 1 189 ? 16.597 -4.286 -55.609 1.00 70.19 189 ALA A O 1
ATOM 1528 N N . THR A 1 190 ? 17.649 -3.615 -53.738 1.00 63.91 190 THR A N 1
ATOM 1529 C CA . THR A 1 190 ? 18.862 -3.108 -54.415 1.00 63.91 190 THR A CA 1
ATOM 1530 C C . THR A 1 190 ? 20.052 -4.068 -54.318 1.00 63.91 190 THR A C 1
ATOM 1532 O O . THR A 1 190 ? 20.886 -4.089 -55.219 1.00 63.91 190 THR A O 1
ATOM 1535 N N . GLY A 1 191 ? 20.154 -4.876 -53.255 1.00 61.06 191 GLY A N 1
ATOM 1536 C CA . GLY A 1 191 ? 21.126 -5.973 -53.103 1.00 61.06 191 GLY A CA 1
ATOM 1537 C C . GLY A 1 191 ? 22.612 -5.596 -52.983 1.00 61.06 191 GLY A C 1
ATOM 1538 O O . GLY A 1 191 ? 23.429 -6.450 -52.632 1.00 61.06 191 GLY A O 1
ATOM 1539 N N . ASP A 1 192 ? 22.979 -4.345 -53.255 1.00 56.94 192 ASP A N 1
ATOM 1540 C CA . ASP A 1 192 ? 24.359 -3.862 -53.283 1.00 56.94 192 ASP A CA 1
ATOM 1541 C C . ASP A 1 192 ? 24.761 -3.183 -51.957 1.00 56.94 192 ASP A C 1
ATOM 1543 O O . ASP A 1 192 ? 24.038 -2.355 -51.405 1.00 56.94 192 ASP A O 1
ATOM 1547 N N . LYS A 1 193 ? 25.948 -3.521 -51.440 1.00 56.34 193 LYS A N 1
ATOM 1548 C CA . LYS A 1 193 ? 26.485 -3.039 -50.152 1.00 56.34 193 LYS A CA 1
ATOM 1549 C C . LYS A 1 193 ? 27.277 -1.729 -50.270 1.00 56.34 193 LYS A C 1
ATOM 1551 O O . LYS A 1 193 ? 27.916 -1.311 -49.308 1.00 56.34 193 LYS A O 1
ATOM 1556 N N . SER A 1 194 ? 27.280 -1.109 -51.448 1.00 53.28 194 SER A N 1
ATOM 1557 C CA . SER A 1 194 ? 28.288 -0.112 -51.836 1.00 53.28 194 SER A CA 1
ATOM 1558 C C . SER A 1 194 ? 28.000 1.347 -51.453 1.00 53.28 194 SER A C 1
ATOM 1560 O O . SER A 1 194 ? 28.862 2.192 -51.682 1.00 53.28 194 SER A O 1
ATOM 1562 N N . GLN A 1 195 ? 26.828 1.684 -50.894 1.00 54.66 195 GLN A N 1
ATOM 1563 C CA . GLN A 1 195 ? 26.443 3.083 -50.622 1.00 54.66 195 GLN A CA 1
ATOM 1564 C C . GLN A 1 195 ? 25.769 3.286 -49.251 1.00 54.66 195 GLN A C 1
ATOM 1566 O O . GLN A 1 195 ? 24.593 3.621 -49.170 1.00 54.66 195 GLN A O 1
ATOM 1571 N N . ILE A 1 196 ? 26.537 3.141 -48.163 1.00 51.47 196 ILE A N 1
ATOM 1572 C CA . ILE A 1 196 ? 26.156 3.630 -46.818 1.00 51.47 196 ILE A CA 1
ATOM 1573 C C . ILE A 1 196 ? 27.222 4.618 -46.316 1.00 51.47 196 ILE A C 1
ATOM 1575 O O . ILE A 1 196 ? 27.887 4.396 -45.311 1.00 51.47 196 ILE A O 1
ATOM 1579 N N . PHE A 1 197 ? 27.424 5.700 -47.075 1.00 49.09 197 PHE A N 1
ATOM 1580 C CA . PHE A 1 197 ? 28.173 6.891 -46.656 1.00 49.09 197 PHE A CA 1
ATOM 1581 C C . PHE A 1 197 ? 27.748 8.100 -47.501 1.00 49.09 197 PHE A C 1
ATOM 1583 O O . PHE A 1 197 ? 28.359 8.361 -48.534 1.00 49.09 197 PHE A O 1
ATOM 1590 N N . LEU A 1 198 ? 26.698 8.808 -47.059 1.00 44.78 198 LEU A N 1
ATOM 1591 C CA . LEU A 1 198 ? 26.543 10.278 -47.089 1.00 44.78 198 LEU A CA 1
ATOM 1592 C C . LEU A 1 198 ? 25.086 10.686 -46.800 1.00 44.78 198 LEU A C 1
ATOM 1594 O O . LEU A 1 198 ? 24.298 10.854 -47.730 1.00 44.78 198 LEU A O 1
ATOM 1598 N N . LEU A 1 199 ? 24.770 10.880 -45.514 1.00 36.59 199 LEU A N 1
ATOM 1599 C CA . LEU A 1 199 ? 23.919 11.956 -44.975 1.00 36.59 199 LEU A CA 1
ATOM 1600 C C . LEU A 1 199 ? 24.003 11.958 -43.440 1.00 36.59 199 LEU A C 1
ATOM 1602 O O . LEU A 1 199 ? 23.716 10.898 -42.846 1.00 36.59 199 LEU A O 1
#